Protein AF-A0A1Z5K468-F1 (afdb_monomer_lite)

Sequence (346 aa):
MKLSIRTPFALTVLITFFFLLTEARQKVKKDPVVLTDDLLYMCDKRNPISSSRQKTELKWLVEATGKQSLLLSSSAQHQAACWILYQDRRQSKGRSRSLFLQRYALSVLHFASTKSNSTSWDWFMAVDEPGAEAAKGHWMSHKHHECNWYGVKCTPIGKKIKKLALGYLKLDGILPRELYLLDQLKELDMHANDFQGVLPYKIVDGLRNLEILELHMNGFFGNLHREIAGLRKLRELRLFGNYFAGTLPGKELASLKDLEVIDMYANFLTGTIPAELGKLKKLRVLDLHDNNLVGSVPQAICNLKLESLIVDCLGPNPEVQCSCCTVCCRGLPNAKCVDAKTGAEV

Foldseek 3Di:
DDDDDDDPPPVVVVVVVVVVVVVVPPPPPPPQDDDDQLLQPQQPVVHGVDDPVLVVLSSLLCVLPNDVQCNPCLALSVVLSNLLSPVLCLVCPPDDSLLSLQLSLQSSQVSQFPPDPQFAQDPPPPPDDDPPPDQQDGRSDSPDRCCSGPQFHADPPPRQTATGAQEPRQTEGENDLSCLSSQNHQYYHHEQYAYAEEDDLNSLVRQCNHAYDHHANYAYEEEDDLSLLSNQNHAEDAHANYAYEEEDPLQSCLSNLNHAYDHHAQYAYEEEDDLSVLSNLNHQYDAHANYHHADEDDVSVLVSNHVADEYQCDDPDGRYPYDRGQKHFHDPPPTWIAGPPPRHTD

InterPro domains:
  IPR001611 Leucine-rich repeat [PF00560] (282-304)
  IPR032675 Leucine-rich repeat domain superfamily [G3DSA:3.80.10.10] (111-326)
  IPR052595 Leucine-rich repeat-containing protein 69/Receptor-like [PTHR48057] (109-310)

pLDDT: mean 86.51, std 18.07, range [28.48, 98.88]

Secondary structure (DSSP, 8-state):
--------HHHHHHHHHHHHHHHTT----PPPPP--HHHHTSS-SSS---SHHHHHHHHHHHHHH-HHHHH-TTSHHHHHHHIIIIISHHHHTT--HHHHHHHHHHHHHHHHT--STT---SGGG----TT--S-PPPTT-SSS-GGGSTTEEE-TTTT-EEEEE-TTS--EEE--GGGGG-TT--EEE--SSEEEE---TTHHHH-TT--EEE--SSEEEEE--GGGGG-TT--EEE--SSEEEEE--HHHHTT-TT--EEE--SSEEEEPPPGGGGG-TT--EEE--SSEE-EE--HHHHTT--SEEEES--SSS-SEE-SS-SEEEE-TTS-EEEETTT--B-

Radius of gyration: 24.95 Å; chains: 1; bounding box: 80×61×70 Å

Structure (mmCIF, N/CA/C/O backbone):
data_AF-A0A1Z5K468-F1
#
_entry.id   AF-A0A1Z5K468-F1
#
loop_
_atom_site.group_PDB
_atom_site.id
_atom_site.type_symbol
_atom_site.label_atom_id
_atom_site.label_alt_id
_atom_site.label_comp_id
_atom_site.label_asym_id
_atom_site.label_entity_id
_atom_site.label_seq_id
_atom_site.pdbx_PDB_ins_code
_atom_site.Cartn_x
_atom_site.Cartn_y
_atom_site.Cartn_z
_atom_site.occupancy
_atom_site.B_iso_or_equiv
_atom_site.auth_seq_id
_atom_site.auth_comp_id
_atom_site.auth_asym_id
_atom_site.auth_atom_id
_atom_site.pdbx_PDB_model_num
ATOM 1 N N . MET A 1 1 ? 54.985 -40.870 19.642 1.00 40.09 1 MET A N 1
ATOM 2 C CA . MET A 1 1 ? 54.083 -39.961 18.900 1.00 40.09 1 MET A CA 1
ATOM 3 C C . MET A 1 1 ? 52.713 -39.986 19.566 1.00 40.09 1 MET A C 1
ATOM 5 O O . MET A 1 1 ? 52.016 -40.983 19.469 1.00 40.09 1 MET A O 1
ATOM 9 N N . LYS A 1 2 ? 52.370 -38.942 20.330 1.00 34.00 2 LYS A N 1
ATOM 10 C CA . LYS A 1 2 ? 51.026 -38.744 20.894 1.00 34.00 2 LYS A CA 1
ATOM 11 C C . LYS A 1 2 ? 50.158 -38.100 19.808 1.00 34.00 2 LYS A C 1
ATOM 13 O O . LYS A 1 2 ? 50.502 -37.005 19.376 1.00 34.00 2 LYS A O 1
ATOM 18 N N . LEU A 1 3 ? 49.053 -38.727 19.402 1.00 28.48 3 LEU A N 1
ATOM 19 C CA . LEU A 1 3 ? 47.954 -38.013 18.746 1.00 28.48 3 LEU A CA 1
ATOM 20 C C . LEU A 1 3 ? 46.834 -37.808 19.768 1.00 28.48 3 LEU A C 1
ATOM 22 O O . LEU A 1 3 ? 46.176 -38.741 20.214 1.00 28.48 3 LEU A O 1
ATOM 26 N N . SER A 1 4 ? 46.686 -36.549 20.162 1.00 29.83 4 SER A N 1
ATOM 27 C CA . SER A 1 4 ? 45.618 -36.013 20.993 1.00 29.83 4 SER A CA 1
ATOM 28 C C . SER A 1 4 ? 44.392 -35.766 20.112 1.00 29.83 4 SER A C 1
ATOM 30 O O . SER A 1 4 ? 44.418 -34.848 19.296 1.00 29.83 4 SER A O 1
ATOM 32 N N . ILE A 1 5 ? 43.304 -36.514 20.306 1.00 35.81 5 ILE A N 1
ATOM 33 C CA . ILE A 1 5 ? 41.992 -36.148 19.757 1.00 35.81 5 ILE A CA 1
ATOM 34 C C . ILE A 1 5 ? 41.303 -35.257 20.795 1.00 35.81 5 ILE A C 1
ATOM 36 O O . ILE A 1 5 ? 40.756 -35.725 21.790 1.00 35.81 5 ILE A O 1
ATOM 40 N N . ARG A 1 6 ? 41.381 -33.941 20.579 1.00 40.09 6 ARG A N 1
ATOM 41 C CA . ARG A 1 6 ? 40.524 -32.948 21.234 1.00 40.09 6 ARG A CA 1
ATOM 42 C C . ARG A 1 6 ? 39.282 -32.757 20.373 1.00 40.09 6 ARG A C 1
ATOM 44 O O . ARG A 1 6 ? 39.405 -32.229 19.276 1.00 40.09 6 ARG A O 1
ATOM 51 N N . THR A 1 7 ? 38.100 -33.032 20.912 1.00 41.78 7 THR A N 1
ATOM 52 C CA . THR A 1 7 ? 36.866 -32.362 20.471 1.00 41.78 7 THR A CA 1
ATOM 53 C C . THR A 1 7 ? 35.922 -32.156 21.657 1.00 41.78 7 THR A C 1
ATOM 55 O O . THR A 1 7 ? 35.120 -33.038 21.952 1.00 41.78 7 THR A O 1
ATOM 58 N N . PRO A 1 8 ? 35.948 -30.983 22.316 1.00 45.59 8 PRO A N 1
ATOM 59 C CA . PRO A 1 8 ? 34.871 -30.532 23.193 1.00 45.59 8 PRO A CA 1
ATOM 60 C C . PRO A 1 8 ? 33.791 -29.756 22.410 1.00 45.59 8 PRO A C 1
ATOM 62 O O . PRO A 1 8 ? 33.042 -28.990 22.998 1.00 45.59 8 PRO A O 1
ATOM 65 N N . PHE A 1 9 ? 33.723 -29.899 21.079 1.00 42.41 9 PHE A N 1
ATOM 66 C CA . PHE A 1 9 ? 32.877 -29.054 20.224 1.00 42.41 9 PHE A CA 1
ATOM 67 C C . PHE A 1 9 ? 31.482 -29.640 19.944 1.00 42.41 9 PHE A C 1
ATOM 69 O O . PHE A 1 9 ? 30.553 -28.894 19.655 1.00 42.41 9 PHE A O 1
ATOM 76 N N . ALA A 1 10 ? 31.300 -30.960 20.066 1.00 43.25 10 ALA A N 1
ATOM 77 C CA . ALA A 1 10 ? 30.019 -31.604 19.759 1.00 43.25 10 ALA A CA 1
ATOM 78 C C . ALA A 1 10 ? 28.962 -31.416 20.867 1.00 43.25 10 ALA A C 1
ATOM 80 O O . ALA A 1 10 ? 27.770 -31.340 20.576 1.00 43.25 10 ALA A O 1
ATOM 81 N N . LEU A 1 11 ? 29.383 -31.284 22.132 1.00 46.75 11 LEU A N 1
ATOM 82 C CA . LEU A 1 11 ? 28.458 -31.141 23.263 1.00 46.75 11 LEU A CA 1
ATOM 83 C C . LEU A 1 11 ? 27.915 -29.704 23.392 1.00 46.75 11 LEU A C 1
ATOM 85 O O . LEU A 1 11 ? 26.752 -29.505 23.735 1.00 46.75 11 LEU A O 1
ATOM 89 N N . THR A 1 12 ? 28.717 -28.699 23.034 1.00 45.62 12 THR A N 1
ATOM 90 C CA . THR A 1 12 ? 28.337 -27.276 23.076 1.00 45.62 12 THR A CA 1
ATOM 91 C C . THR A 1 12 ? 27.325 -26.910 21.989 1.00 45.62 12 THR A C 1
ATOM 93 O O . THR A 1 12 ? 26.453 -26.073 22.222 1.00 45.62 12 THR A O 1
ATOM 96 N N . VAL A 1 13 ? 27.393 -27.571 20.826 1.00 47.91 13 VAL A N 1
ATOM 97 C CA . VAL A 1 13 ? 26.445 -27.384 19.712 1.00 47.91 13 VAL A CA 1
ATOM 98 C C . VAL A 1 13 ? 25.079 -28.000 20.033 1.00 47.91 13 VAL A C 1
ATOM 100 O O . VAL A 1 13 ? 24.057 -27.402 19.720 1.00 47.91 13 VAL A O 1
ATOM 103 N N . LEU A 1 14 ? 25.030 -29.136 20.738 1.00 48.28 14 LEU A N 1
ATOM 104 C CA . LEU A 1 14 ? 23.767 -29.750 21.169 1.00 48.28 14 LEU A CA 1
ATOM 105 C C . LEU A 1 14 ? 23.055 -28.946 22.269 1.00 48.28 14 LEU A C 1
ATOM 107 O O . LEU A 1 14 ? 21.834 -28.821 22.226 1.00 48.28 14 LEU A O 1
ATOM 111 N N . ILE A 1 15 ? 23.795 -28.341 23.205 1.00 49.38 15 ILE A N 1
ATOM 112 C CA . ILE A 1 15 ? 23.210 -27.495 24.263 1.00 49.38 15 ILE A CA 1
ATOM 113 C C . ILE A 1 15 ? 22.701 -26.162 23.686 1.00 49.38 15 ILE A C 1
ATOM 115 O O . ILE A 1 15 ? 21.610 -25.723 24.043 1.00 49.38 15 ILE A O 1
ATOM 119 N N . THR A 1 16 ? 23.414 -25.552 22.732 1.00 44.66 16 THR A N 1
ATOM 120 C CA . THR A 1 16 ? 22.928 -24.340 22.038 1.00 44.66 16 THR A CA 1
ATOM 121 C C . THR A 1 16 ? 21.727 -24.623 21.131 1.00 44.66 16 THR A C 1
ATOM 123 O O . THR A 1 16 ? 20.812 -23.804 21.078 1.00 44.66 16 THR A O 1
ATOM 126 N N . PHE A 1 17 ? 21.645 -25.800 20.500 1.00 42.12 17 PHE A N 1
ATOM 127 C CA . PHE A 1 17 ? 20.460 -26.197 19.727 1.00 42.12 17 PHE A CA 1
ATOM 128 C C . PHE A 1 17 ? 19.238 -26.493 20.615 1.00 42.12 17 PHE A C 1
ATOM 130 O O . PHE A 1 17 ? 18.110 -26.194 20.224 1.00 42.12 17 PHE A O 1
ATOM 137 N N . PHE A 1 18 ? 19.444 -27.021 21.828 1.00 39.88 18 PHE A N 1
ATOM 138 C CA . PHE A 1 18 ? 18.361 -27.245 22.793 1.00 39.88 18 PHE A CA 1
ATOM 139 C C . PHE A 1 18 ? 17.815 -25.925 23.364 1.00 39.88 18 PHE A C 1
ATOM 141 O O . PHE A 1 18 ? 16.599 -25.780 23.481 1.00 39.88 18 PHE A O 1
ATOM 148 N N . PHE A 1 19 ? 18.679 -24.931 23.619 1.00 38.25 19 PHE A N 1
ATOM 149 C CA . PHE A 1 19 ? 18.251 -23.579 24.009 1.00 38.25 19 PHE A CA 1
ATOM 150 C C . PHE A 1 19 ? 17.534 -22.829 22.866 1.00 38.25 19 PHE A C 1
ATOM 152 O O . PHE A 1 19 ? 16.504 -22.194 23.104 1.00 38.25 19 PHE A O 1
ATOM 159 N N . LEU A 1 20 ? 17.985 -22.980 21.613 1.00 38.50 20 LEU A N 1
ATOM 160 C CA . LEU A 1 20 ? 17.327 -22.390 20.433 1.00 38.50 20 LEU A CA 1
ATOM 161 C C . LEU A 1 20 ? 15.959 -23.027 20.116 1.00 38.50 20 LEU A C 1
ATOM 163 O O . LEU A 1 20 ? 15.056 -22.348 19.625 1.00 38.50 20 LEU A O 1
ATOM 167 N N . LEU A 1 21 ? 15.756 -24.310 20.436 1.00 38.28 21 LEU A N 1
ATOM 168 C CA . LEU A 1 21 ? 14.457 -24.979 20.274 1.00 38.28 21 LEU A CA 1
ATOM 169 C C . LEU A 1 21 ? 13.456 -24.643 21.392 1.00 38.28 21 LEU A C 1
ATOM 171 O O . LEU A 1 21 ? 12.247 -24.728 21.160 1.00 38.28 21 LEU A O 1
ATOM 175 N N . THR A 1 22 ? 13.913 -24.199 22.567 1.00 34.88 22 THR A N 1
ATOM 176 C CA . THR A 1 22 ? 13.021 -23.707 23.633 1.00 34.88 22 THR A CA 1
ATOM 177 C C . THR A 1 22 ? 12.527 -22.273 23.418 1.00 34.88 22 THR A C 1
ATOM 179 O O . THR A 1 22 ? 11.432 -21.941 23.876 1.00 34.88 22 THR A O 1
ATOM 182 N N . GLU A 1 23 ? 13.239 -21.445 22.648 1.00 36.94 23 GLU A N 1
ATOM 183 C CA . GLU A 1 23 ? 12.779 -20.090 22.293 1.00 36.94 23 GLU A CA 1
ATOM 184 C C . GLU A 1 23 ? 11.786 -20.074 21.116 1.00 36.94 23 GLU A C 1
ATOM 186 O O . GLU A 1 23 ? 10.964 -19.165 21.001 1.00 36.94 23 GLU A O 1
ATOM 191 N N . ALA A 1 24 ? 11.748 -21.125 20.289 1.00 39.25 24 ALA A N 1
ATOM 192 C CA . ALA A 1 24 ? 10.862 -21.198 19.122 1.00 39.25 24 ALA A CA 1
ATOM 193 C C . ALA A 1 24 ? 9.389 -21.559 19.435 1.00 39.25 24 ALA A C 1
ATOM 195 O O . ALA A 1 24 ? 8.560 -21.611 18.522 1.00 39.25 24 ALA A O 1
ATOM 196 N N . ARG A 1 25 ? 9.018 -21.792 20.706 1.00 41.44 25 ARG A N 1
ATOM 197 C CA . ARG A 1 25 ? 7.618 -22.045 21.122 1.00 41.44 25 ARG A CA 1
ATOM 198 C C . ARG A 1 25 ? 7.216 -21.460 22.477 1.00 41.44 25 ARG A C 1
ATOM 200 O O . ARG A 1 25 ? 6.173 -21.840 23.012 1.00 41.44 25 ARG A O 1
ATOM 207 N N . GLN A 1 26 ? 7.929 -20.468 23.003 1.00 37.75 26 GLN A N 1
ATOM 208 C CA . GLN A 1 26 ? 7.310 -19.594 23.997 1.00 37.75 26 GLN A CA 1
ATOM 209 C C . GLN A 1 26 ? 6.443 -18.572 23.261 1.00 37.75 26 GLN A C 1
ATOM 211 O O . GLN A 1 26 ? 6.915 -17.556 22.761 1.00 37.75 26 GLN A O 1
ATOM 216 N N . LYS A 1 27 ? 5.126 -18.819 23.219 1.00 44.47 27 LYS A N 1
ATOM 217 C CA . LYS A 1 27 ? 4.177 -17.700 23.216 1.00 44.47 27 LYS A CA 1
ATOM 218 C C . LYS A 1 27 ? 4.565 -16.859 24.427 1.00 44.47 27 LYS A C 1
ATOM 220 O O . LYS A 1 27 ? 4.207 -17.239 25.539 1.00 44.47 27 LYS A O 1
ATOM 225 N N . VAL A 1 28 ? 5.327 -15.784 24.228 1.00 45.03 28 VAL A N 1
ATOM 226 C CA . VAL A 1 28 ? 5.557 -14.777 25.263 1.00 45.03 28 VAL A CA 1
ATOM 227 C C . VAL A 1 28 ? 4.164 -14.404 25.748 1.00 45.03 28 VAL A C 1
ATOM 229 O O . VAL A 1 28 ? 3.381 -13.810 25.000 1.00 45.03 28 VAL A O 1
ATOM 232 N N . LYS A 1 29 ? 3.794 -14.865 26.947 1.00 45.34 29 LYS A N 1
ATOM 233 C CA . LYS A 1 29 ? 2.586 -14.400 27.615 1.00 45.34 29 LYS A CA 1
ATOM 234 C C . LYS A 1 29 ? 2.857 -12.925 27.848 1.00 45.34 29 LYS A C 1
ATOM 236 O O . LYS A 1 29 ? 3.581 -12.584 28.772 1.00 45.34 29 LYS A O 1
ATOM 241 N N . LYS A 1 30 ? 2.368 -12.069 26.946 1.00 60.94 30 LYS A N 1
ATOM 242 C CA . LYS A 1 30 ? 2.366 -10.630 27.185 1.00 60.94 30 LYS A CA 1
ATOM 243 C C . LYS A 1 30 ? 1.672 -10.427 28.521 1.00 60.94 30 LYS A C 1
ATOM 245 O O . LYS A 1 30 ? 0.575 -10.963 28.713 1.00 60.94 30 LYS A O 1
ATOM 250 N N . ASP A 1 31 ? 2.327 -9.699 29.414 1.00 73.06 31 ASP A N 1
ATOM 251 C CA . ASP A 1 31 ? 1.727 -9.339 30.686 1.00 73.06 31 ASP A CA 1
ATOM 252 C C . ASP A 1 31 ? 0.351 -8.714 30.441 1.00 73.06 31 ASP A C 1
ATOM 254 O O . ASP A 1 31 ? 0.157 -7.994 29.449 1.00 73.06 31 ASP A O 1
ATOM 258 N N . PRO A 1 32 ? -0.636 -9.024 31.294 1.00 78.94 32 PRO A N 1
ATOM 259 C CA . PRO A 1 32 ? -1.974 -8.493 31.127 1.00 78.94 32 PRO A CA 1
ATOM 260 C C . PRO A 1 32 ? -1.918 -6.965 31.119 1.00 78.94 32 PRO A C 1
ATOM 262 O O . PRO A 1 32 ? -1.306 -6.351 31.991 1.00 78.94 32 PRO A O 1
ATOM 265 N N . VAL A 1 33 ? -2.585 -6.342 30.144 1.00 86.94 33 VAL A N 1
ATOM 266 C CA . VAL A 1 33 ? -2.637 -4.880 30.064 1.00 86.94 33 VAL A CA 1
ATOM 267 C C . VAL A 1 33 ? -3.273 -4.308 31.330 1.00 86.94 33 VAL A C 1
ATOM 269 O O . VAL A 1 33 ? -4.459 -4.529 31.612 1.00 86.94 33 VAL A O 1
ATOM 272 N N . VAL A 1 34 ? -2.478 -3.529 32.062 1.00 89.94 34 VAL A N 1
ATOM 273 C CA . VAL A 1 34 ? -2.912 -2.750 33.220 1.00 89.94 34 VAL A CA 1
ATOM 274 C C . VAL A 1 34 ? -3.412 -1.391 32.733 1.00 89.94 34 VAL A C 1
ATOM 276 O O . VAL A 1 34 ? -2.681 -0.637 32.090 1.00 89.94 34 VAL A O 1
ATOM 279 N N . LEU A 1 35 ? -4.678 -1.082 33.020 1.00 94.12 35 LEU A N 1
ATOM 280 C CA . LEU A 1 35 ? -5.265 0.219 32.704 1.00 94.12 35 LEU A CA 1
ATOM 281 C C . LEU A 1 35 ? -4.947 1.195 33.833 1.00 94.12 35 LEU A C 1
ATOM 283 O O . LEU A 1 35 ? -5.417 1.008 34.950 1.00 94.12 35 LEU A O 1
ATOM 287 N N . THR A 1 36 ? -4.148 2.214 33.531 1.00 94.88 36 THR A N 1
ATOM 288 C CA . THR A 1 36 ? -3.855 3.317 34.454 1.00 94.88 36 THR A CA 1
ATOM 289 C C . THR A 1 36 ? -4.975 4.351 34.435 1.00 94.88 36 THR A C 1
ATOM 291 O O . THR A 1 36 ? -5.718 4.424 33.455 1.00 94.88 36 THR A O 1
ATOM 294 N N . ASP A 1 37 ? -5.042 5.206 35.453 1.00 95.00 37 ASP A N 1
ATOM 295 C CA . ASP A 1 37 ? -6.036 6.284 35.503 1.00 95.00 37 ASP A CA 1
ATOM 296 C C . ASP A 1 37 ? -5.966 7.184 34.263 1.00 95.00 37 ASP A C 1
ATOM 298 O O . ASP A 1 37 ? -6.997 7.419 33.639 1.00 95.00 37 ASP A O 1
ATOM 302 N N . ASP A 1 38 ? -4.768 7.545 33.785 1.00 95.56 38 ASP A N 1
ATOM 303 C CA . ASP A 1 38 ? -4.617 8.326 32.544 1.00 95.56 38 ASP A CA 1
ATOM 304 C C . ASP A 1 38 ? -5.377 7.727 31.350 1.00 95.56 38 ASP A C 1
ATOM 306 O O . ASP A 1 38 ? -5.967 8.449 30.553 1.00 95.56 38 ASP A O 1
ATOM 310 N N . LEU A 1 39 ? -5.384 6.394 31.227 1.00 96.00 39 LEU A N 1
ATOM 311 C CA . LEU A 1 39 ? -6.092 5.693 30.155 1.00 96.00 39 LEU A CA 1
ATOM 312 C C . LEU A 1 39 ? -7.604 5.682 30.395 1.00 96.00 39 LEU A C 1
ATOM 314 O O . LEU A 1 39 ? -8.377 5.785 29.446 1.00 96.00 39 LEU A O 1
ATOM 318 N N . LEU A 1 40 ? -8.039 5.556 31.649 1.00 96.50 40 LEU A N 1
ATOM 319 C CA . LEU A 1 40 ? -9.460 5.572 31.996 1.00 96.50 40 LEU A CA 1
ATOM 320 C C . LEU A 1 40 ? -10.090 6.955 31.782 1.00 96.50 40 LEU A C 1
ATOM 322 O O . LEU A 1 40 ? -11.261 7.020 31.415 1.00 96.50 40 LEU A O 1
ATOM 326 N N . TYR A 1 41 ? -9.320 8.029 31.964 1.00 96.19 41 TYR A N 1
ATOM 327 C CA . TYR A 1 41 ? -9.746 9.422 31.788 1.00 96.19 41 TYR A CA 1
ATOM 328 C C . TYR A 1 41 ? -9.362 10.024 30.425 1.00 96.19 41 TYR A C 1
ATOM 330 O O . TYR A 1 41 ? -9.595 11.211 30.201 1.00 96.19 41 TYR A O 1
ATOM 338 N N . MET A 1 42 ? -8.794 9.237 29.499 1.00 95.19 42 MET A N 1
ATOM 339 C CA . MET A 1 42 ? -8.204 9.778 28.266 1.00 95.19 42 MET A CA 1
ATOM 340 C C . MET A 1 42 ? -9.211 10.563 27.407 1.00 95.19 42 MET A C 1
ATOM 342 O O . MET A 1 42 ? -8.848 11.579 26.831 1.00 95.19 42 MET A O 1
ATOM 346 N N . CYS A 1 43 ? -10.478 10.142 27.356 1.00 93.62 43 CYS A N 1
ATOM 347 C CA . CYS A 1 43 ? -11.495 10.773 26.505 1.00 93.62 43 CYS A CA 1
ATOM 348 C C . CYS A 1 43 ? -12.368 11.809 27.221 1.00 93.62 43 CYS A C 1
ATOM 350 O O . CYS A 1 43 ? -12.913 12.700 26.576 1.00 93.62 43 CYS A O 1
ATOM 352 N N . ASP A 1 44 ? -12.539 11.675 28.536 1.00 92.44 44 ASP A N 1
ATOM 353 C CA . ASP A 1 44 ? -13.337 12.582 29.358 1.00 92.44 44 ASP A CA 1
ATOM 354 C C . ASP A 1 44 ? -12.735 12.630 30.768 1.00 92.44 44 ASP A C 1
ATOM 356 O O . ASP A 1 44 ? -12.750 11.645 31.508 1.00 92.44 44 ASP A O 1
ATOM 360 N N . LYS A 1 45 ? -12.219 13.805 31.144 1.00 90.69 45 LYS A N 1
ATOM 361 C CA . LYS A 1 45 ? -11.578 14.040 32.446 1.00 90.69 45 LYS A CA 1
ATOM 362 C C . LYS A 1 45 ? -12.551 13.974 33.627 1.00 90.69 45 LYS A C 1
ATOM 364 O O . LYS A 1 45 ? -12.102 13.884 34.763 1.00 90.69 45 LYS A O 1
ATOM 369 N N . ARG A 1 46 ? -13.862 14.062 33.387 1.00 91.75 46 ARG A N 1
ATOM 370 C CA . ARG A 1 46 ? -14.897 14.021 34.432 1.00 91.75 46 ARG A CA 1
ATOM 371 C C . ARG A 1 46 ? -15.537 12.644 34.543 1.00 91.75 46 ARG A C 1
ATOM 373 O O . ARG A 1 46 ? -15.873 12.225 35.644 1.00 91.75 46 ARG A O 1
ATOM 380 N N . ASN A 1 47 ? -15.691 11.946 33.418 1.00 89.81 47 ASN A N 1
ATOM 381 C CA . ASN A 1 47 ? -16.384 10.660 33.356 1.00 89.81 47 ASN A CA 1
ATOM 382 C C . ASN A 1 47 ? -15.444 9.547 32.867 1.00 89.81 47 ASN A C 1
ATOM 384 O O . ASN A 1 47 ? -15.389 9.265 31.660 1.00 89.81 47 ASN A O 1
ATOM 388 N N . PRO A 1 48 ? -14.725 8.876 33.785 1.00 93.06 48 PRO A N 1
ATOM 389 C CA . PRO A 1 48 ? -13.799 7.826 33.404 1.00 93.06 48 PRO A CA 1
ATOM 390 C C . PRO A 1 48 ? -14.528 6.608 32.843 1.00 93.06 48 PRO A C 1
ATOM 392 O O . PRO A 1 48 ? -15.693 6.327 33.146 1.00 93.06 48 PRO A O 1
ATOM 395 N N . ILE A 1 49 ? -13.788 5.810 32.080 1.00 92.31 49 ILE A N 1
ATOM 396 C CA . ILE A 1 49 ? -14.223 4.493 31.628 1.00 92.31 49 ILE A CA 1
ATOM 397 C C . ILE A 1 49 ? -14.410 3.572 32.844 1.00 92.31 49 ILE A C 1
ATOM 399 O O . ILE A 1 49 ? -13.468 2.993 33.386 1.00 92.31 49 ILE A O 1
ATOM 403 N N . SER A 1 50 ? -15.657 3.415 33.278 1.00 89.19 50 SER A N 1
ATOM 404 C CA . SER A 1 50 ? -16.001 2.651 34.480 1.00 89.19 50 SER A CA 1
ATOM 405 C C . SER A 1 50 ? -16.496 1.236 34.170 1.00 89.19 50 SER A C 1
ATOM 407 O O . SER A 1 50 ? -16.185 0.303 34.916 1.00 89.19 50 SER A O 1
ATOM 409 N N . SER A 1 51 ? -17.206 1.041 33.051 1.00 90.50 51 SER A N 1
ATOM 410 C CA . SER A 1 51 ? -17.824 -0.248 32.726 1.00 90.50 51 SER A CA 1
ATOM 411 C C . SER A 1 51 ? -16.788 -1.338 32.413 1.00 90.50 51 SER A C 1
ATOM 413 O O . SER A 1 51 ? -15.830 -1.122 31.667 1.00 90.50 51 SER A O 1
ATOM 415 N N . SER A 1 52 ? -17.001 -2.549 32.946 1.00 91.00 52 SER A N 1
ATOM 416 C CA . SER A 1 52 ? -16.118 -3.716 32.726 1.00 91.00 52 SER A CA 1
ATOM 417 C C . SER A 1 52 ? -15.887 -4.008 31.236 1.00 91.00 52 SER A C 1
ATOM 419 O O . SER A 1 52 ? -14.783 -4.335 30.790 1.00 91.00 52 SER A O 1
ATOM 421 N N . ARG A 1 53 ? -16.931 -3.789 30.436 1.00 89.12 53 ARG A N 1
ATOM 422 C CA . ARG A 1 53 ? -16.884 -3.942 28.991 1.00 89.12 53 ARG A CA 1
ATOM 423 C C . ARG A 1 53 ? -15.957 -2.927 28.323 1.00 89.12 53 ARG A C 1
ATOM 425 O O . ARG A 1 53 ? -15.064 -3.337 27.592 1.00 89.12 53 ARG A O 1
ATOM 432 N N . GLN A 1 54 ? -16.145 -1.631 28.572 1.00 89.94 54 GLN A N 1
ATOM 433 C CA . GLN A 1 54 ? -15.293 -0.609 27.957 1.00 89.94 54 GLN A CA 1
ATOM 434 C C . GLN A 1 54 ? -13.845 -0.736 28.429 1.00 89.94 54 GLN A C 1
ATOM 436 O O . GLN A 1 54 ? -12.933 -0.498 27.650 1.00 89.94 54 GLN A O 1
ATOM 441 N N . LYS A 1 55 ? -13.612 -1.179 29.673 1.00 93.81 55 LYS A N 1
ATOM 442 C CA . LYS A 1 55 ? -12.267 -1.541 30.142 1.00 93.81 55 LYS A CA 1
ATOM 443 C C . LYS A 1 55 ? -11.674 -2.675 29.301 1.00 93.81 55 LYS A C 1
ATOM 445 O O . LYS A 1 55 ? -10.513 -2.612 28.920 1.00 93.81 55 LYS A O 1
ATOM 450 N N . THR A 1 56 ? -12.460 -3.696 28.967 1.00 94.19 56 THR A N 1
ATOM 451 C CA . THR A 1 56 ? -12.018 -4.777 28.068 1.00 94.19 56 THR A CA 1
ATOM 452 C C . THR A 1 56 ? -11.712 -4.268 26.656 1.00 94.19 56 THR A C 1
ATOM 454 O O . THR A 1 56 ? -10.655 -4.575 26.113 1.00 94.19 56 THR A O 1
ATOM 457 N N . GLU A 1 57 ? -12.590 -3.446 26.081 1.00 95.06 57 GLU A N 1
ATOM 458 C CA . GLU A 1 57 ? -12.390 -2.834 24.759 1.00 95.06 57 GLU A CA 1
ATOM 459 C C . GLU A 1 57 ? -11.152 -1.925 24.734 1.00 95.06 57 GLU A C 1
ATOM 461 O O . GLU A 1 57 ? -10.329 -2.021 23.827 1.00 95.06 57 GLU A O 1
ATOM 466 N N . LEU A 1 58 ? -10.954 -1.112 25.773 1.00 95.75 58 LEU A N 1
ATOM 467 C CA . LEU A 1 58 ? -9.770 -0.274 25.943 1.00 95.75 58 LEU A CA 1
ATOM 468 C C . LEU A 1 58 ? -8.487 -1.106 26.038 1.00 95.75 58 LEU A C 1
ATOM 470 O O . LEU A 1 58 ? -7.484 -0.738 25.433 1.00 95.75 58 LEU A O 1
ATOM 474 N N . LYS A 1 59 ? -8.504 -2.256 26.728 1.00 96.44 59 LYS A N 1
ATOM 475 C CA . LYS A 1 59 ? -7.359 -3.182 26.726 1.00 96.44 59 LYS A CA 1
ATOM 476 C C . LYS A 1 59 ? -7.035 -3.664 25.313 1.00 96.44 59 LYS A C 1
ATOM 478 O O . LYS A 1 59 ? -5.867 -3.659 24.940 1.00 96.44 59 LYS A O 1
ATOM 483 N N . TRP A 1 60 ? -8.041 -4.006 24.503 1.00 96.62 60 TRP A N 1
ATOM 484 C CA . TRP A 1 60 ? -7.813 -4.388 23.104 1.00 96.62 60 TRP A CA 1
ATOM 485 C C . TRP A 1 60 ? -7.177 -3.256 22.291 1.00 96.62 60 TRP A C 1
ATOM 487 O O . TRP A 1 60 ? -6.271 -3.522 21.504 1.00 96.62 60 TRP A O 1
ATOM 497 N N . LEU A 1 61 ? -7.605 -2.005 22.499 1.00 97.06 61 LEU A N 1
ATOM 498 C CA . LEU A 1 61 ? -6.996 -0.840 21.848 1.00 97.06 61 LEU A CA 1
ATOM 499 C C . LEU A 1 61 ? -5.537 -0.644 22.282 1.00 97.06 61 LEU A C 1
ATOM 501 O O . LEU A 1 61 ? -4.668 -0.432 21.438 1.00 97.06 61 LEU A O 1
ATOM 505 N N . VA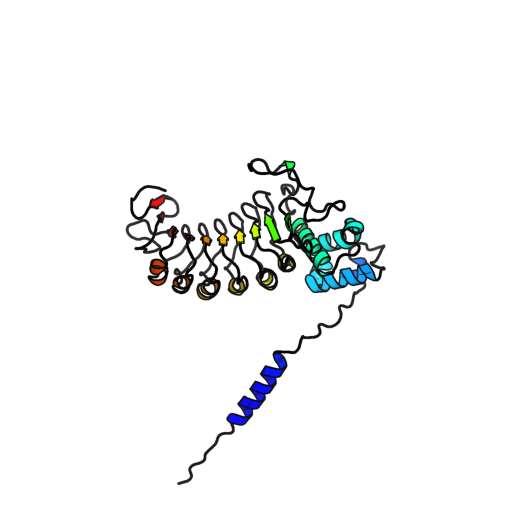L A 1 62 ? -5.241 -0.763 23.581 1.00 96.88 62 VAL A N 1
ATOM 506 C CA . VAL A 1 62 ? -3.867 -0.657 24.103 1.00 96.88 62 VAL A CA 1
ATOM 507 C C . VAL A 1 62 ? -2.976 -1.754 23.520 1.00 96.88 62 VAL A C 1
ATOM 509 O O . VAL A 1 62 ? -1.840 -1.478 23.150 1.00 96.88 62 VAL A O 1
ATOM 512 N N . GLU A 1 63 ? -3.478 -2.982 23.388 1.00 95.06 63 GLU A N 1
ATOM 513 C CA . GLU A 1 63 ? -2.737 -4.082 22.760 1.00 95.06 63 GLU A CA 1
ATOM 514 C C . GLU A 1 63 ? -2.462 -3.839 21.272 1.00 95.06 63 GLU A C 1
ATOM 516 O O . GLU A 1 63 ? -1.392 -4.211 20.784 1.00 95.06 63 GLU A O 1
ATOM 521 N N . ALA A 1 64 ? -3.425 -3.254 20.554 1.00 93.69 64 ALA A N 1
ATOM 522 C CA . ALA A 1 64 ? -3.353 -3.061 19.111 1.00 93.69 64 ALA A CA 1
ATOM 523 C C . ALA A 1 64 ? -2.480 -1.859 18.710 1.00 93.69 64 ALA A C 1
ATOM 525 O O . ALA A 1 64 ? -1.690 -1.941 17.766 1.00 93.69 64 ALA A O 1
ATOM 526 N N . THR A 1 65 ? -2.608 -0.755 19.439 1.00 93.62 65 THR A N 1
ATOM 527 C CA . THR A 1 65 ? -1.998 0.532 19.092 1.00 93.62 65 THR A CA 1
ATOM 528 C C . THR A 1 65 ? -0.892 0.939 20.062 1.00 93.62 65 THR A C 1
ATOM 530 O O . THR A 1 65 ? 0.067 1.587 19.650 1.00 93.62 65 THR A O 1
ATOM 533 N N . GLY A 1 66 ? -0.953 0.532 21.326 1.00 94.38 66 GLY A N 1
ATOM 534 C CA . GLY A 1 66 ? -0.011 0.956 22.361 1.00 94.38 66 GLY A CA 1
ATOM 535 C C . GLY A 1 66 ? -0.481 2.190 23.136 1.00 94.38 66 GLY A C 1
ATOM 536 O O . GLY A 1 66 ? -1.099 3.107 22.596 1.00 94.38 66 GLY A O 1
ATOM 537 N N . LYS A 1 67 ? -0.150 2.220 24.434 1.00 95.00 67 LYS A N 1
ATOM 538 C CA . LYS A 1 67 ? -0.604 3.245 25.391 1.00 95.00 67 LYS A CA 1
ATOM 539 C C . LYS A 1 67 ? -0.253 4.675 24.961 1.00 95.00 67 LYS A C 1
ATOM 541 O O . LYS A 1 67 ? -1.088 5.561 25.088 1.00 95.00 67 LYS A O 1
ATOM 546 N N . GLN A 1 68 ? 0.957 4.902 24.450 1.00 94.88 68 GLN A N 1
ATOM 547 C CA . GLN A 1 68 ? 1.447 6.254 24.160 1.00 94.88 68 GLN A CA 1
ATOM 548 C C . GLN A 1 68 ? 0.620 6.964 23.081 1.00 94.88 68 GLN A C 1
ATOM 550 O O . GLN A 1 68 ? 0.246 8.117 23.272 1.00 94.88 68 GLN A O 1
ATOM 555 N N . SER A 1 69 ? 0.278 6.276 21.985 1.00 95.62 69 SER A N 1
ATOM 556 C CA . SER A 1 69 ? -0.583 6.855 20.948 1.00 95.62 69 SER A CA 1
ATOM 557 C C . SER A 1 69 ? -1.983 7.152 21.492 1.00 95.62 69 SER A C 1
ATOM 559 O O . SER A 1 69 ? -2.525 8.206 21.206 1.00 95.62 69 SER A O 1
ATOM 561 N N . LEU A 1 70 ? -2.546 6.284 22.340 1.00 97.12 70 LEU A N 1
ATOM 562 C CA . LEU A 1 70 ? -3.874 6.516 22.922 1.00 97.12 70 LEU A CA 1
ATOM 563 C C . LEU A 1 70 ? -3.927 7.698 23.897 1.00 97.12 70 LEU A C 1
ATOM 565 O O . LEU A 1 70 ? -4.979 8.309 24.036 1.00 97.12 70 LEU A O 1
ATOM 569 N N . LEU A 1 71 ? -2.826 8.031 24.573 1.00 96.69 71 LEU A N 1
ATOM 570 C CA . LEU A 1 71 ? -2.781 9.167 25.501 1.00 96.69 71 LEU A CA 1
ATOM 571 C C . LEU A 1 71 ? -2.507 10.510 24.814 1.00 96.69 71 LEU A C 1
ATOM 573 O O . LEU A 1 71 ? -2.766 11.558 25.402 1.00 96.69 71 LEU A O 1
ATOM 577 N N . LEU A 1 72 ? -2.003 10.502 23.579 1.00 96.75 72 LEU A N 1
ATOM 578 C CA . LEU A 1 72 ? -1.749 11.723 22.825 1.00 96.75 72 LEU A CA 1
ATOM 579 C C . LEU A 1 72 ? -3.040 12.206 22.155 1.00 96.75 72 LEU A C 1
ATOM 581 O O . LEU A 1 72 ? -3.428 11.676 21.114 1.00 96.75 72 LEU A O 1
ATOM 585 N N . SER A 1 73 ? -3.680 13.232 22.723 1.00 95.00 73 SER A N 1
ATOM 586 C CA . SER A 1 73 ? -4.989 13.732 22.268 1.00 95.00 73 SER A CA 1
ATOM 587 C C . SER A 1 73 ? -5.020 14.230 20.820 1.00 95.00 73 SER A C 1
ATOM 589 O O . SER A 1 73 ? -6.050 14.144 20.154 1.00 95.00 73 SER A O 1
ATOM 591 N N . SER A 1 74 ? -3.885 14.709 20.305 1.00 93.50 74 SER A N 1
ATOM 592 C CA . SER A 1 74 ? -3.732 15.142 18.912 1.00 93.50 74 SER A CA 1
ATOM 593 C C . SER A 1 74 ? -3.589 13.988 17.915 1.00 93.50 74 SER A C 1
ATOM 595 O O . SER A 1 74 ? -3.621 14.221 16.710 1.00 93.50 74 SER A O 1
ATOM 597 N N . SER A 1 75 ? -3.417 12.747 18.380 1.00 95.69 75 SER A N 1
ATOM 598 C CA . SER A 1 75 ? -3.246 11.598 17.492 1.00 95.69 75 SER A CA 1
ATOM 599 C C . SER A 1 75 ? -4.579 11.083 16.943 1.00 95.69 75 SER A C 1
ATOM 601 O O . SER A 1 75 ? -5.600 11.060 17.636 1.00 95.69 75 SER A O 1
ATOM 603 N N . ALA A 1 76 ? -4.541 10.556 15.718 1.00 96.06 76 ALA A N 1
ATOM 604 C CA . ALA A 1 76 ? -5.676 9.861 15.115 1.00 96.06 76 ALA A CA 1
ATOM 605 C C . ALA A 1 76 ? -6.113 8.647 15.951 1.00 96.06 76 ALA A C 1
ATOM 607 O O . ALA A 1 76 ? -7.302 8.373 16.090 1.00 96.06 76 ALA A O 1
ATOM 608 N N . GLN A 1 77 ? -5.156 7.946 16.568 1.00 97.50 77 GLN A N 1
ATOM 609 C CA . GLN A 1 77 ? -5.416 6.799 17.433 1.00 97.50 77 GLN A CA 1
ATOM 610 C C . GLN A 1 77 ? -6.268 7.152 18.652 1.00 97.50 77 GLN A C 1
ATOM 612 O O . GLN A 1 77 ? -7.170 6.385 18.998 1.00 97.50 77 GLN A O 1
ATOM 617 N N . HIS A 1 78 ? -5.990 8.290 19.290 1.00 97.25 78 HIS A N 1
ATOM 618 C CA . HIS A 1 78 ? -6.782 8.799 20.404 1.00 97.25 78 HIS A CA 1
ATOM 619 C C . HIS A 1 78 ? -8.190 9.191 19.955 1.00 97.25 78 HIS A C 1
ATOM 621 O O . HIS A 1 78 ? -9.172 8.727 20.534 1.00 97.25 78 HIS A O 1
ATOM 627 N N . GLN A 1 79 ? -8.300 9.990 18.891 1.00 96.50 79 GLN A N 1
ATOM 628 C CA . GLN A 1 79 ? -9.587 10.455 18.363 1.00 96.50 79 GLN A CA 1
ATOM 629 C C . GLN A 1 79 ? -10.487 9.271 17.971 1.00 96.50 79 GLN A C 1
ATOM 631 O O . GLN A 1 79 ? -11.644 9.191 18.390 1.00 96.50 79 GLN A O 1
ATOM 636 N N . ALA A 1 80 ? -9.920 8.281 17.278 1.00 97.00 80 ALA A N 1
ATOM 637 C CA . ALA A 1 80 ? -10.575 7.026 16.925 1.00 97.00 80 ALA A CA 1
ATOM 638 C C . ALA A 1 80 ? -11.029 6.219 18.150 1.00 97.00 80 ALA A C 1
ATOM 640 O O . ALA A 1 80 ? -12.136 5.671 18.154 1.00 97.00 80 ALA A O 1
ATOM 641 N N . ALA A 1 81 ? -10.193 6.147 19.191 1.00 96.94 81 ALA A N 1
ATOM 642 C CA . ALA A 1 81 ? -10.494 5.415 20.418 1.00 96.94 81 ALA A CA 1
ATOM 643 C C . ALA A 1 81 ? -11.647 6.070 21.185 1.00 96.94 81 ALA A C 1
ATOM 645 O O . ALA A 1 81 ? -12.576 5.389 21.623 1.00 96.94 81 ALA A O 1
ATOM 646 N N . CYS A 1 82 ? -11.635 7.396 21.302 1.00 95.56 82 CYS A N 1
ATOM 647 C CA . CYS A 1 82 ? -12.704 8.129 21.964 1.00 95.56 82 CYS A CA 1
ATOM 648 C C . CYS A 1 82 ? -14.015 8.056 21.188 1.00 95.56 82 CYS A C 1
ATOM 650 O O . CYS A 1 82 ? -15.065 7.804 21.785 1.00 95.56 82 CYS A O 1
ATOM 652 N N . TRP A 1 83 ? -13.959 8.161 19.860 1.00 94.25 83 TRP A N 1
ATOM 653 C CA . TRP A 1 83 ? -15.133 7.964 19.022 1.00 94.25 83 TRP A CA 1
ATOM 654 C C . TRP A 1 83 ? -15.744 6.567 19.215 1.00 94.25 83 TRP A C 1
ATOM 656 O O . TRP A 1 83 ? -16.933 6.463 19.527 1.00 94.25 83 TRP A O 1
ATOM 666 N N . ILE A 1 84 ? -14.951 5.489 19.136 1.00 93.75 84 ILE A N 1
ATOM 667 C CA . ILE A 1 84 ? -15.504 4.125 19.205 1.00 93.75 84 ILE A CA 1
ATOM 668 C C . ILE A 1 84 ? -16.026 3.751 20.606 1.00 93.75 84 ILE A C 1
ATOM 670 O O . ILE A 1 84 ? -17.019 3.027 20.732 1.00 93.75 84 ILE A O 1
ATOM 674 N N . LEU A 1 85 ? -15.395 4.267 21.670 1.00 92.06 85 LEU A N 1
ATOM 675 C CA . LEU A 1 85 ? -15.761 3.978 23.064 1.00 92.06 85 LEU A CA 1
ATOM 676 C C . LEU A 1 85 ? -16.945 4.814 23.576 1.00 92.06 85 LEU A C 1
ATOM 678 O O . LEU A 1 85 ? -17.641 4.382 24.505 1.00 92.06 85 LEU A O 1
ATOM 682 N N . TYR A 1 86 ? -17.184 6.003 23.015 1.00 88.12 86 TYR A N 1
ATOM 683 C CA . TYR A 1 86 ? -18.217 6.928 23.500 1.00 88.12 86 TYR A CA 1
ATOM 684 C C . TYR A 1 86 ? -19.327 7.196 22.485 1.00 88.12 86 TYR A C 1
ATOM 686 O O . TYR A 1 86 ? -20.497 7.130 22.860 1.00 88.12 86 TYR A O 1
ATOM 694 N N . GLN A 1 87 ? -18.990 7.448 21.222 1.00 86.25 87 GLN A N 1
ATOM 695 C CA . GLN A 1 87 ? -19.951 7.892 20.207 1.00 86.25 87 GLN A CA 1
ATOM 696 C C . GLN A 1 87 ? -20.540 6.721 19.404 1.00 86.25 87 GLN A C 1
ATOM 698 O O . GLN A 1 87 ? -21.738 6.690 19.134 1.00 86.25 87 GLN A O 1
ATOM 703 N N . ASP A 1 88 ? -19.741 5.697 19.100 1.00 86.75 88 ASP A N 1
ATOM 704 C CA . ASP A 1 88 ? -20.146 4.558 18.260 1.00 86.75 88 ASP A CA 1
ATOM 705 C C . ASP A 1 88 ? -20.750 3.374 19.046 1.00 86.75 88 ASP A C 1
ATOM 707 O O . ASP A 1 88 ? -20.884 2.254 18.547 1.00 86.75 88 ASP A O 1
ATOM 711 N N . ARG A 1 89 ? -21.151 3.598 20.304 1.00 78.88 89 ARG A N 1
ATOM 712 C CA . ARG A 1 89 ? -21.534 2.529 21.249 1.00 78.88 89 ARG A CA 1
ATOM 713 C C . ARG A 1 89 ? -22.597 1.566 20.727 1.00 78.88 89 ARG A C 1
ATOM 715 O O . ARG A 1 89 ? -22.600 0.400 21.110 1.00 78.88 89 ARG A O 1
ATOM 722 N N . ARG A 1 90 ? -23.526 2.036 19.888 1.00 76.31 90 ARG A N 1
ATOM 723 C CA . ARG A 1 90 ? -24.587 1.188 19.317 1.00 76.31 90 ARG A CA 1
ATOM 724 C C . ARG A 1 90 ? -24.035 0.170 18.323 1.00 76.31 90 ARG A C 1
ATOM 726 O O . ARG A 1 90 ? -24.486 -0.969 18.342 1.00 76.31 90 ARG A O 1
ATOM 733 N N . GLN A 1 91 ? -23.055 0.555 17.507 1.00 79.50 91 GLN A N 1
ATOM 734 C CA . GLN A 1 91 ? -22.449 -0.337 16.518 1.00 79.50 91 GLN A CA 1
ATOM 735 C C . GLN A 1 91 ? -21.395 -1.235 17.147 1.00 79.50 91 GLN A C 1
ATOM 737 O O . GLN A 1 91 ? -21.308 -2.405 16.783 1.00 79.50 91 GLN A O 1
ATOM 742 N N . SER A 1 92 ? -20.628 -0.734 18.117 1.00 71.50 92 SER A N 1
ATOM 743 C CA . SER A 1 92 ? -19.627 -1.542 18.814 1.00 71.50 92 SER A CA 1
ATOM 744 C C . SER A 1 92 ? -20.251 -2.560 19.781 1.00 71.50 92 SER A C 1
ATOM 746 O O . SER A 1 92 ? -19.608 -3.555 20.132 1.00 71.50 92 SER A O 1
ATOM 748 N N . LYS A 1 93 ? -21.525 -2.398 20.185 1.00 76.25 93 LYS A N 1
ATOM 749 C CA . LYS A 1 93 ? -22.198 -3.284 21.152 1.00 76.25 93 LYS A CA 1
ATOM 750 C C . LYS A 1 93 ? -22.226 -4.759 20.696 1.00 76.25 93 LYS A C 1
ATOM 752 O O . LYS A 1 93 ? -22.864 -5.088 19.711 1.00 76.25 93 LYS A O 1
ATOM 757 N N . GLY A 1 94 ? -21.601 -5.670 21.457 1.00 78.69 94 GLY A N 1
ATOM 758 C CA . GLY A 1 94 ? -21.688 -7.122 21.237 1.00 78.69 94 GLY A CA 1
ATOM 759 C C . GLY A 1 94 ? -20.756 -7.659 20.148 1.00 78.69 94 GLY A C 1
ATOM 760 O O . GLY A 1 94 ? -20.805 -8.846 19.842 1.00 78.69 94 GLY A O 1
ATOM 761 N N . ARG A 1 95 ? -19.893 -6.812 19.573 1.00 86.62 95 ARG A N 1
ATOM 762 C CA . ARG A 1 95 ? -18.919 -7.237 18.569 1.00 86.62 95 ARG A CA 1
ATOM 763 C C . ARG A 1 95 ? -17.796 -8.067 19.186 1.00 86.62 95 ARG A C 1
ATOM 765 O O . ARG A 1 95 ? -17.352 -7.816 20.305 1.00 86.62 95 ARG A O 1
ATOM 772 N N . SER A 1 96 ? -17.289 -9.023 18.411 1.00 93.44 96 SER A N 1
ATOM 773 C CA . SER A 1 96 ? -16.043 -9.713 18.743 1.00 93.44 96 SER A CA 1
ATOM 774 C C . SER A 1 96 ? -14.869 -8.726 18.746 1.00 93.44 96 SER A C 1
ATOM 776 O O . SER A 1 96 ? -14.898 -7.721 18.031 1.00 93.44 96 SER A O 1
ATOM 778 N N . ARG A 1 97 ? -13.790 -9.049 19.476 1.00 94.81 97 ARG A N 1
ATOM 779 C CA . ARG A 1 97 ? -12.530 -8.275 19.465 1.00 94.81 97 ARG A CA 1
ATOM 780 C C . ARG A 1 97 ? -12.074 -7.937 18.046 1.00 94.81 97 ARG A C 1
ATOM 782 O O . ARG A 1 97 ? -11.668 -6.818 17.769 1.00 94.81 97 ARG A O 1
ATOM 789 N N . SER A 1 98 ? -12.187 -8.904 17.142 1.00 94.38 98 SER A N 1
ATOM 790 C CA . SER A 1 98 ? -11.739 -8.784 15.756 1.00 94.38 98 SER A CA 1
ATOM 791 C C . SER A 1 98 ? -12.569 -7.778 14.939 1.00 94.38 98 SER A C 1
ATOM 793 O O . SER A 1 98 ? -12.009 -6.991 14.183 1.00 94.38 98 SER A O 1
ATOM 795 N N . LEU A 1 99 ? -13.896 -7.756 15.113 1.00 94.38 99 LEU A N 1
ATOM 796 C CA . LEU A 1 99 ? -14.779 -6.789 14.440 1.00 94.38 99 LEU A CA 1
ATOM 797 C C . LEU A 1 99 ? -14.742 -5.401 15.087 1.00 94.38 99 LEU A C 1
ATOM 799 O O . LEU A 1 99 ? -14.941 -4.399 14.406 1.00 94.38 99 LEU A O 1
ATOM 803 N N . PHE A 1 100 ? -14.486 -5.338 16.393 1.00 95.62 100 PHE A N 1
ATOM 804 C CA . PHE A 1 100 ? -14.241 -4.081 17.092 1.00 95.62 100 PHE A CA 1
ATOM 805 C C . PHE A 1 100 ? -12.951 -3.417 16.588 1.00 95.62 100 PHE A C 1
ATOM 807 O O . PHE A 1 100 ? -12.975 -2.260 16.178 1.00 95.62 100 PHE A O 1
ATOM 814 N N . LEU A 1 101 ? -11.844 -4.169 16.539 1.00 96.25 101 LEU A N 1
ATOM 815 C CA . LEU A 1 101 ? -10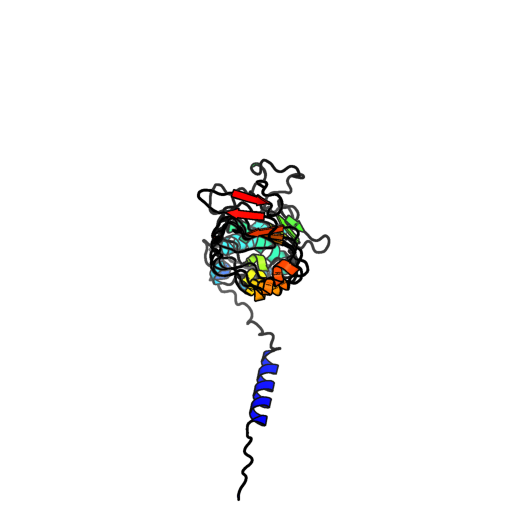.551 -3.664 16.069 1.00 96.25 101 LEU A CA 1
ATOM 816 C C . LEU A 1 101 ? -10.546 -3.319 14.574 1.00 96.25 101 LEU A C 1
ATOM 818 O O . LEU A 1 101 ? -9.892 -2.360 14.186 1.00 96.25 101 LEU A O 1
ATOM 822 N N . GLN A 1 102 ? -11.313 -4.034 13.746 1.00 95.75 102 GLN A N 1
ATOM 823 C CA . GLN A 1 102 ? -11.530 -3.663 12.344 1.00 95.75 102 GLN A CA 1
ATOM 824 C C . GLN A 1 102 ? -12.144 -2.264 12.218 1.00 95.75 102 GLN A C 1
ATOM 826 O O . GLN A 1 102 ? -11.649 -1.426 11.470 1.00 95.75 102 GLN A O 1
ATOM 831 N N . ARG A 1 103 ? -13.225 -2.004 12.960 1.00 95.00 103 ARG A N 1
ATOM 832 C CA . ARG A 1 103 ? -13.901 -0.705 12.922 1.00 95.00 103 ARG A CA 1
ATOM 833 C C . ARG A 1 103 ? -13.030 0.405 13.511 1.00 95.00 103 ARG A C 1
ATOM 835 O O . ARG A 1 103 ? -13.041 1.512 12.988 1.00 95.00 103 ARG A O 1
ATOM 842 N N . TYR A 1 104 ? -12.235 0.085 14.533 1.00 96.69 104 TYR A N 1
ATOM 843 C CA . TYR A 1 104 ? -11.204 0.980 15.053 1.00 96.69 104 TYR A CA 1
ATOM 844 C C . TYR A 1 104 ? -10.134 1.311 14.000 1.00 96.69 104 TYR A C 1
ATOM 846 O O . TYR A 1 104 ? -9.788 2.471 13.838 1.00 96.69 104 TYR A O 1
ATOM 854 N N . ALA A 1 105 ? -9.639 0.332 13.240 1.00 97.06 105 ALA A N 1
ATOM 855 C CA . ALA A 1 105 ? -8.651 0.583 12.189 1.00 97.06 105 ALA A CA 1
ATOM 856 C C . ALA A 1 105 ? -9.173 1.558 11.124 1.00 97.06 105 ALA A C 1
ATOM 858 O O . ALA A 1 105 ? -8.448 2.462 10.714 1.00 97.06 105 ALA A O 1
ATOM 859 N N . LEU A 1 106 ? -10.444 1.420 10.728 1.00 95.88 106 LEU A N 1
ATOM 860 C CA . LEU A 1 106 ? -11.069 2.373 9.814 1.00 95.88 106 LEU A CA 1
ATOM 861 C C . LEU A 1 106 ? -11.237 3.765 10.432 1.00 95.88 106 LEU A C 1
ATOM 863 O O . LEU A 1 106 ? -11.000 4.755 9.750 1.00 95.88 106 LEU A O 1
ATOM 867 N N . SER A 1 107 ? -11.613 3.875 11.710 1.00 95.44 107 SER A N 1
ATOM 868 C CA . SER A 1 107 ? -11.715 5.195 12.340 1.00 95.44 107 SER A CA 1
ATOM 869 C C . SER A 1 107 ? -10.351 5.863 12.513 1.00 95.44 107 SER A C 1
ATOM 871 O O . SER A 1 107 ? -10.250 7.074 12.340 1.00 95.44 107 SER A O 1
ATOM 873 N N . VAL A 1 108 ? -9.290 5.095 12.788 1.00 96.88 108 VAL A N 1
ATOM 874 C CA . VAL A 1 108 ? -7.913 5.613 12.777 1.00 96.88 108 VAL A CA 1
ATOM 875 C C . VAL A 1 108 ? -7.539 6.104 11.386 1.00 96.88 108 VAL A C 1
ATOM 877 O O . VAL A 1 108 ? -6.980 7.190 11.291 1.00 96.88 108 VAL A O 1
ATOM 880 N N . LEU A 1 109 ? -7.860 5.346 10.330 1.00 95.69 109 LEU A N 1
ATOM 881 C CA . LEU A 1 109 ? -7.642 5.784 8.951 1.00 95.69 109 LEU A CA 1
ATOM 882 C C . LEU A 1 109 ? -8.327 7.119 8.684 1.00 95.69 109 LEU A C 1
ATOM 884 O O . LEU A 1 109 ? -7.637 8.062 8.327 1.00 95.69 109 LEU A O 1
ATOM 888 N N . HIS A 1 110 ? -9.623 7.225 8.971 1.00 93.75 110 HIS A N 1
ATOM 889 C CA . HIS A 1 110 ? -10.372 8.469 8.818 1.00 93.75 110 HIS A CA 1
ATOM 890 C C . HIS A 1 110 ? -9.678 9.652 9.510 1.00 93.75 110 HIS A C 1
ATOM 892 O O . HIS A 1 110 ? -9.313 10.617 8.853 1.00 93.75 110 HIS A O 1
ATOM 898 N N . PHE A 1 111 ? -9.416 9.569 10.820 1.00 93.31 111 PHE A N 1
ATOM 899 C CA . PHE A 1 111 ? -8.784 10.677 11.551 1.00 93.31 111 PHE A CA 1
ATOM 900 C C . PHE A 1 111 ? -7.323 10.941 11.147 1.00 93.31 111 PHE A C 1
ATOM 902 O O . PHE A 1 111 ? -6.808 12.035 11.378 1.00 93.31 111 PHE A O 1
ATOM 909 N N . ALA A 1 112 ? -6.620 9.957 10.579 1.00 93.56 112 ALA A N 1
ATOM 910 C CA . ALA A 1 112 ? -5.247 10.132 10.106 1.00 93.56 112 ALA A CA 1
ATOM 911 C C . ALA A 1 112 ? -5.169 10.934 8.800 1.00 93.56 112 ALA A C 1
ATOM 913 O O . ALA A 1 112 ? -4.113 11.513 8.530 1.00 93.56 112 ALA A O 1
ATOM 914 N N . SER A 1 113 ? -6.273 10.988 8.051 1.00 90.94 113 SER A N 1
ATOM 915 C CA . SER A 1 113 ? -6.363 11.557 6.706 1.00 90.94 113 SER A CA 1
ATOM 916 C C . SER A 1 113 ? -7.539 12.515 6.538 1.00 90.94 113 SER A C 1
ATOM 918 O O . SER A 1 113 ? -8.276 12.473 5.551 1.00 90.94 113 SER A O 1
ATOM 920 N N . THR A 1 114 ? -7.746 13.336 7.561 1.00 81.12 114 THR A N 1
ATOM 921 C CA . THR A 1 114 ? -8.624 14.513 7.553 1.00 81.12 114 THR A CA 1
ATOM 922 C C . THR A 1 114 ? -7.848 15.745 8.014 1.00 81.12 114 THR A C 1
ATOM 924 O O . THR A 1 114 ? -8.380 16.568 8.759 1.00 81.12 114 THR A O 1
ATOM 927 N N . LYS A 1 115 ? -6.545 15.835 7.710 1.00 70.50 115 LYS A N 1
ATOM 928 C CA . LYS A 1 115 ? -5.711 16.921 8.249 1.00 70.50 115 LYS A CA 1
ATOM 929 C C . LYS A 1 115 ? -5.988 18.246 7.547 1.00 70.50 115 LYS A C 1
ATOM 931 O O . LYS A 1 115 ? -5.903 19.290 8.191 1.00 70.50 115 LYS A O 1
ATOM 936 N N . SER A 1 116 ? -6.344 18.212 6.268 1.00 63.09 116 SER A N 1
ATOM 937 C CA . SER A 1 116 ? -6.811 19.368 5.512 1.00 63.09 116 SER A CA 1
ATOM 938 C C . SER A 1 116 ? -8.336 19.457 5.496 1.00 63.09 116 SER A C 1
ATOM 940 O O . SER A 1 116 ? -9.064 18.462 5.435 1.00 63.09 116 SER A O 1
ATOM 942 N N . ASN A 1 117 ? -8.825 20.698 5.475 1.00 63.22 117 ASN A N 1
ATOM 943 C CA . ASN A 1 117 ? -10.249 21.014 5.332 1.00 63.22 117 ASN A CA 1
ATOM 944 C C . ASN A 1 117 ? -10.813 20.644 3.940 1.00 63.22 117 ASN A C 1
ATOM 946 O O . ASN A 1 117 ? -12.005 20.819 3.708 1.00 63.22 117 ASN A O 1
ATOM 950 N N . SER A 1 118 ? -9.967 20.181 3.010 1.00 57.28 118 SER A N 1
ATOM 951 C CA . SER A 1 118 ? -10.322 19.774 1.644 1.00 57.28 118 SER A CA 1
ATOM 952 C C . SER A 1 118 ? -10.528 18.267 1.467 1.00 57.28 118 SER A C 1
ATOM 954 O O . SER A 1 118 ? -10.903 17.849 0.372 1.00 57.28 118 SER A O 1
ATOM 956 N N . THR A 1 119 ? -10.283 17.458 2.504 1.00 62.56 119 THR A N 1
ATOM 957 C CA . THR A 1 119 ? -10.477 16.000 2.448 1.00 62.56 119 THR A CA 1
ATOM 958 C C . THR A 1 119 ? -11.954 15.651 2.247 1.00 62.56 119 THR A C 1
ATOM 960 O O . THR A 1 119 ? -12.829 16.152 2.955 1.00 62.56 119 THR A O 1
ATOM 963 N N . SER A 1 120 ? -12.254 14.788 1.271 1.00 66.88 120 SER A N 1
ATOM 964 C CA . SER A 1 120 ? -13.629 14.397 0.951 1.00 66.88 120 SER A CA 1
ATOM 965 C C . SER A 1 120 ? -13.899 12.964 1.402 1.00 66.88 120 SER A C 1
ATOM 967 O O . SER A 1 120 ? -13.705 12.003 0.668 1.00 66.88 120 SER A O 1
ATOM 969 N N . TRP A 1 121 ? -14.381 12.814 2.635 1.00 74.12 121 TRP A N 1
ATOM 970 C CA . TRP A 1 121 ? -14.984 11.554 3.096 1.00 74.12 121 TRP A CA 1
ATOM 971 C C . TRP A 1 121 ? -16.478 11.450 2.753 1.00 74.12 121 TRP A C 1
ATOM 973 O O . TRP A 1 121 ? -17.080 10.380 2.884 1.00 74.12 121 TRP A O 1
ATOM 983 N N . ASP A 1 122 ? -17.066 12.557 2.290 1.00 58.25 122 ASP A N 1
ATOM 984 C CA . ASP A 1 122 ? -18.458 12.665 1.875 1.00 58.25 122 ASP A CA 1
ATOM 985 C C . ASP A 1 122 ? -18.579 12.612 0.347 1.00 58.25 122 ASP A C 1
ATOM 987 O O . ASP A 1 122 ? -18.193 13.537 -0.365 1.00 58.25 122 ASP A O 1
ATOM 991 N N . TRP A 1 123 ? -19.186 11.521 -0.131 1.00 53.25 123 TRP A N 1
ATOM 992 C CA . TRP A 1 123 ? -19.399 11.133 -1.534 1.00 53.25 123 TRP A CA 1
ATOM 993 C C . TRP A 1 123 ? -19.839 12.252 -2.497 1.00 53.25 123 TRP A C 1
ATOM 995 O O . TRP A 1 123 ? -19.521 12.194 -3.679 1.00 53.25 123 TRP A O 1
ATOM 1005 N N . PHE A 1 124 ? -20.555 13.278 -2.026 1.00 51.91 124 PHE A N 1
ATOM 1006 C CA . PHE A 1 124 ? -21.116 14.324 -2.893 1.00 51.91 124 PHE A CA 1
ATOM 1007 C C . PHE A 1 124 ? -20.075 15.139 -3.683 1.00 51.91 124 PHE A C 1
ATOM 1009 O O . PHE A 1 124 ? -20.464 15.848 -4.605 1.00 51.91 124 PHE A O 1
ATOM 1016 N N . MET A 1 125 ? -18.780 15.025 -3.365 1.00 46.47 125 MET A N 1
ATOM 1017 C CA . MET A 1 125 ? -17.692 15.710 -4.078 1.00 46.47 125 MET A CA 1
ATOM 1018 C C . MET A 1 125 ? -16.789 14.766 -4.899 1.00 46.47 125 MET A C 1
ATOM 1020 O O . MET A 1 125 ? -15.871 15.253 -5.556 1.00 46.47 125 MET A O 1
ATOM 1024 N N . ALA A 1 126 ? -17.042 13.449 -4.898 1.00 48.56 126 ALA A N 1
ATOM 1025 C CA . ALA A 1 126 ? -16.376 12.485 -5.780 1.00 48.56 126 ALA A CA 1
ATOM 1026 C C . ALA A 1 126 ? -17.096 12.471 -7.139 1.00 48.56 126 ALA A C 1
ATOM 1028 O O . ALA A 1 126 ? -17.882 11.580 -7.457 1.00 48.56 126 ALA A O 1
ATOM 1029 N N . VAL A 1 127 ? -16.920 13.553 -7.893 1.00 44.38 127 VAL A N 1
ATOM 1030 C CA . VAL A 1 127 ? -17.468 13.712 -9.243 1.00 44.38 127 VAL A CA 1
ATOM 1031 C C . VAL A 1 127 ? -16.568 12.942 -10.222 1.00 44.38 127 VAL A C 1
ATOM 1033 O O . VAL A 1 127 ? -15.351 13.063 -10.1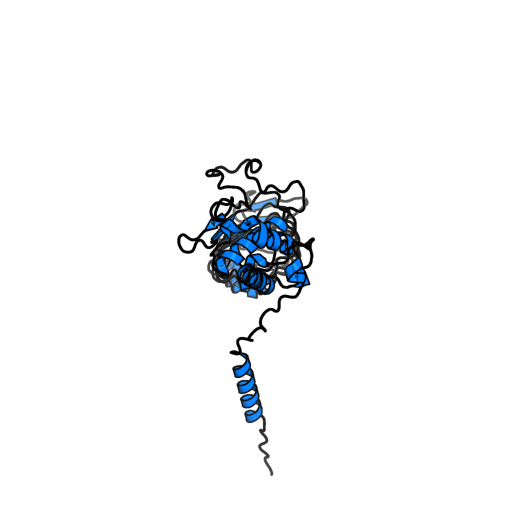30 1.00 44.38 127 VAL A O 1
ATOM 1036 N N . ASP A 1 128 ? -17.184 12.179 -11.133 1.00 45.16 128 ASP A N 1
ATOM 1037 C CA . ASP A 1 128 ? -16.602 11.563 -12.349 1.00 45.16 128 ASP A CA 1
ATOM 1038 C C . ASP A 1 128 ? -16.094 10.096 -12.339 1.00 45.16 128 ASP A C 1
ATOM 1040 O O . ASP A 1 128 ? -15.192 9.761 -13.101 1.00 45.16 128 ASP A O 1
ATOM 1044 N N . GLU A 1 129 ? -16.743 9.161 -11.624 1.00 46.28 129 GLU A N 1
ATOM 1045 C CA . GLU A 1 129 ? -16.608 7.711 -11.923 1.00 46.28 129 GLU A CA 1
ATOM 1046 C C . GLU A 1 129 ? -17.918 7.087 -12.472 1.00 46.28 129 GLU A C 1
ATOM 1048 O O . GLU A 1 129 ? -18.935 7.030 -11.762 1.00 46.28 129 GLU A O 1
ATOM 1053 N N . PRO A 1 130 ? -17.933 6.560 -13.717 1.00 38.59 130 PRO A N 1
ATOM 1054 C CA . PRO A 1 130 ? -19.039 5.759 -14.236 1.00 38.59 130 PRO A CA 1
ATOM 1055 C C . PRO A 1 130 ? -19.041 4.382 -13.557 1.00 38.59 130 PRO A C 1
ATOM 1057 O O . PRO A 1 130 ? -18.197 3.538 -13.836 1.00 38.59 130 PRO A O 1
ATOM 1060 N N . GLY A 1 131 ? -20.004 4.134 -12.668 1.00 46.47 131 GLY A N 1
ATOM 1061 C CA . GLY A 1 131 ? -20.059 2.897 -11.867 1.00 46.47 131 GLY A CA 1
ATOM 1062 C C . GLY A 1 131 ? -20.225 3.130 -10.368 1.00 46.47 131 GLY A C 1
ATOM 1063 O O . GLY A 1 131 ? -20.292 2.174 -9.595 1.00 46.47 131 GLY A O 1
ATOM 1064 N N . ALA A 1 132 ? -20.354 4.395 -9.974 1.00 47.16 132 ALA A N 1
ATOM 1065 C CA . ALA A 1 132 ? -20.805 4.869 -8.680 1.00 47.16 132 ALA A CA 1
ATOM 1066 C C . ALA A 1 132 ? -22.211 4.362 -8.289 1.00 47.16 132 ALA A C 1
ATOM 1068 O O . ALA A 1 132 ? -23.190 5.109 -8.217 1.00 47.16 132 ALA A O 1
ATOM 1069 N N . GLU A 1 133 ? -22.336 3.061 -8.055 1.00 47.62 133 GLU A N 1
ATOM 1070 C CA . GLU A 1 133 ? -23.534 2.425 -7.530 1.00 47.62 133 GLU A CA 1
ATOM 1071 C C . GLU A 1 133 ? -23.860 3.019 -6.153 1.00 47.62 133 GLU A C 1
ATOM 1073 O O . GLU A 1 133 ? -23.259 2.646 -5.146 1.00 47.62 133 GLU A O 1
ATOM 1078 N N . ALA A 1 134 ? -24.825 3.943 -6.145 1.00 44.81 134 ALA A N 1
ATOM 1079 C CA . ALA A 1 134 ? -25.655 4.379 -5.025 1.00 44.81 134 ALA A CA 1
ATOM 1080 C C . ALA A 1 134 ? -24.929 4.497 -3.671 1.00 44.81 134 ALA A C 1
ATOM 1082 O O . ALA A 1 134 ? -24.780 3.513 -2.945 1.00 44.81 134 ALA A O 1
ATOM 1083 N N . ALA A 1 135 ? -24.560 5.732 -3.311 1.00 44.19 135 ALA A N 1
ATOM 1084 C CA . ALA A 1 135 ? -24.051 6.167 -2.009 1.00 44.19 135 ALA A CA 1
ATOM 1085 C C . ALA A 1 135 ? -24.449 5.245 -0.835 1.00 44.19 135 ALA A C 1
ATOM 1087 O O . ALA A 1 135 ? -25.526 5.345 -0.241 1.00 44.19 135 ALA A O 1
ATOM 1088 N N . LYS A 1 136 ? -23.538 4.333 -0.488 1.00 56.50 136 LYS A N 1
ATOM 1089 C CA . LYS A 1 136 ? -23.556 3.584 0.768 1.00 56.50 136 LYS A CA 1
ATOM 1090 C C . LYS A 1 136 ? -23.031 4.553 1.839 1.00 56.50 136 LYS A C 1
ATOM 1092 O O . LYS A 1 136 ? -22.023 5.210 1.608 1.00 56.50 136 LYS A O 1
ATOM 1097 N N . GLY A 1 137 ? -23.781 4.725 2.930 1.00 59.34 137 GLY A N 1
ATOM 1098 C CA . GLY A 1 137 ? -23.714 5.879 3.840 1.00 59.34 137 GLY A CA 1
ATOM 1099 C C . GLY A 1 137 ? -22.338 6.340 4.353 1.00 59.34 137 GLY A C 1
ATOM 1100 O O . GLY A 1 137 ? -21.332 5.642 4.278 1.00 59.34 137 GLY A O 1
ATOM 1101 N N . HIS A 1 138 ? -22.340 7.539 4.938 1.00 74.62 138 HIS A N 1
ATOM 1102 C CA . HIS A 1 138 ? -21.154 8.255 5.414 1.00 74.62 138 HIS A CA 1
ATOM 1103 C C . HIS A 1 138 ? -20.248 7.413 6.324 1.00 74.62 138 HIS A C 1
ATOM 1105 O O . HIS A 1 138 ? -20.722 6.674 7.204 1.00 74.62 138 HIS A O 1
ATOM 1111 N N . TRP A 1 139 ? -18.935 7.573 6.134 1.00 86.31 139 TRP A N 1
ATOM 1112 C CA . TRP A 1 139 ? -17.929 7.077 7.068 1.00 86.31 139 TRP A CA 1
ATOM 1113 C C . TRP A 1 139 ? -18.232 7.575 8.481 1.00 86.31 139 TRP A C 1
ATOM 1115 O O . TRP A 1 139 ? -18.866 8.609 8.678 1.00 86.31 139 TRP A O 1
ATOM 1125 N N . MET A 1 140 ? -17.840 6.796 9.491 1.00 87.44 140 MET A N 1
ATOM 1126 C CA . MET A 1 140 ? -18.088 7.141 10.899 1.00 87.44 140 MET A CA 1
ATOM 1127 C C . MET A 1 140 ? -19.584 7.246 11.274 1.00 87.44 140 MET A C 1
ATOM 1129 O O . MET A 1 140 ? -19.943 7.759 12.337 1.00 87.44 140 MET A O 1
ATOM 1133 N N . SER A 1 141 ? -20.490 6.702 10.453 1.00 82.81 141 SER A N 1
ATOM 1134 C CA . SER A 1 141 ? -21.907 6.603 10.808 1.00 82.81 141 SER A CA 1
ATOM 1135 C C . SER A 1 141 ? -22.145 5.581 11.923 1.00 82.81 141 SER A C 1
ATOM 1137 O O . SER A 1 141 ? -21.852 4.391 11.780 1.00 82.81 141 SER A O 1
ATOM 1139 N N . HIS A 1 142 ? -22.785 6.030 13.007 1.00 79.25 142 HIS A N 1
ATOM 1140 C CA . HIS A 1 142 ? -23.254 5.186 14.114 1.00 79.25 142 HIS A CA 1
ATOM 1141 C C . HIS A 1 142 ? -24.552 4.418 13.782 1.00 79.25 142 HIS A C 1
ATOM 1143 O O . HIS A 1 142 ? -25.030 3.611 14.585 1.00 79.25 142 HIS A O 1
ATOM 1149 N N . LYS A 1 143 ? -25.168 4.676 12.619 1.00 75.31 143 LYS A N 1
ATOM 1150 C CA . LYS A 1 143 ? -26.445 4.062 12.211 1.00 75.31 143 LYS A CA 1
ATOM 1151 C C . LYS A 1 143 ? -26.259 2.789 11.386 1.00 75.31 143 LYS A C 1
ATOM 1153 O O . LYS A 1 143 ? -27.131 1.924 11.419 1.00 75.31 143 LYS A O 1
ATOM 1158 N N . HIS A 1 144 ? -25.132 2.648 10.689 1.00 79.81 144 HIS A N 1
ATOM 1159 C CA . HIS A 1 144 ? -24.902 1.554 9.745 1.00 79.81 144 HIS A CA 1
ATOM 1160 C C . HIS A 1 144 ? -23.587 0.811 10.012 1.00 79.81 144 HIS A C 1
ATOM 1162 O O . HIS A 1 144 ? -22.616 1.371 10.528 1.00 79.81 144 HIS A O 1
ATOM 1168 N N . HIS A 1 145 ? -23.558 -0.467 9.626 1.00 86.38 145 HIS A N 1
ATOM 1169 C CA . HIS A 1 145 ? -22.339 -1.273 9.627 1.00 86.38 145 HIS A CA 1
ATOM 1170 C C . HIS A 1 145 ? -21.340 -0.707 8.611 1.00 86.38 145 HIS A C 1
ATOM 1172 O O . HIS A 1 145 ? -21.736 -0.292 7.527 1.00 86.38 145 HIS A O 1
ATOM 1178 N N . GLU A 1 146 ? -20.041 -0.787 8.901 1.00 89.19 146 GLU A N 1
ATOM 1179 C CA . GLU A 1 146 ? -18.970 -0.275 8.031 1.00 89.19 146 GLU A CA 1
ATOM 1180 C C . GLU A 1 146 ? -18.898 -0.945 6.651 1.00 89.19 146 GLU A C 1
ATOM 1182 O O . GLU A 1 146 ? -18.262 -0.431 5.747 1.00 89.19 146 GLU A O 1
ATOM 1187 N N . CYS A 1 147 ? -19.599 -2.065 6.444 1.00 90.62 147 CYS A N 1
ATOM 1188 C CA . CYS A 1 147 ? -19.695 -2.703 5.128 1.00 90.62 147 CYS A CA 1
ATOM 1189 C C . CYS A 1 147 ? -20.588 -1.912 4.163 1.00 90.62 147 CYS A C 1
ATOM 1191 O O . CYS A 1 147 ? -20.644 -2.233 2.979 1.00 90.62 147 CYS A O 1
ATOM 1193 N N . ASN A 1 148 ? -21.312 -0.927 4.695 1.00 86.25 148 ASN A N 1
ATOM 1194 C CA . ASN A 1 148 ? -22.116 0.026 3.953 1.00 86.25 148 ASN A CA 1
ATOM 1195 C C . ASN A 1 148 ? -21.422 1.392 3.895 1.00 86.25 148 ASN A C 1
ATOM 1197 O O . ASN A 1 148 ? -22.099 2.377 3.639 1.00 86.25 148 ASN A O 1
ATOM 1201 N N . TRP A 1 149 ? -20.131 1.493 4.209 1.00 88.12 149 TRP A N 1
ATOM 1202 C CA . TRP A 1 149 ? -19.395 2.731 3.980 1.00 88.12 149 TRP A CA 1
ATOM 1203 C C . TRP A 1 149 ? -18.907 2.784 2.539 1.00 88.12 149 TRP A C 1
ATOM 1205 O O . TRP A 1 149 ? -18.618 1.746 1.933 1.00 88.12 149 TRP A O 1
ATOM 1215 N N . TYR A 1 150 ? -18.823 3.997 1.997 1.00 85.81 150 TYR A N 1
ATOM 1216 C CA . TYR A 1 150 ? -18.214 4.233 0.695 1.00 85.81 150 TYR A CA 1
ATOM 1217 C C . TYR A 1 150 ? -16.823 3.582 0.608 1.00 85.81 150 TYR A C 1
ATOM 1219 O O . TYR A 1 150 ? -16.064 3.595 1.579 1.00 85.81 150 TYR A O 1
ATOM 1227 N N . GLY A 1 151 ? -16.517 2.960 -0.532 1.00 88.50 151 GLY A N 1
ATOM 1228 C CA . GLY A 1 151 ? -15.236 2.290 -0.757 1.00 88.50 151 GLY A CA 1
ATOM 1229 C C . GLY A 1 151 ? -15.033 0.970 -0.004 1.00 88.50 151 GLY A C 1
ATOM 1230 O O . GLY A 1 151 ? -14.067 0.262 -0.275 1.00 88.50 151 GLY A O 1
ATOM 1231 N N . VAL A 1 152 ? -15.929 0.573 0.909 1.00 93.25 152 VAL A N 1
ATOM 1232 C CA . VAL A 1 152 ? -15.758 -0.644 1.718 1.00 93.25 152 VAL A CA 1
ATOM 1233 C C . VAL A 1 152 ? -16.555 -1.810 1.134 1.00 93.25 152 VAL A C 1
ATOM 1235 O O . VAL A 1 152 ? -17.773 -1.743 0.971 1.00 93.25 152 VAL A O 1
ATOM 1238 N N . LYS A 1 153 ? -15.890 -2.947 0.889 1.00 94.69 153 LYS A N 1
ATOM 1239 C CA . LYS A 1 153 ? -16.573 -4.234 0.654 1.00 94.69 153 LYS A CA 1
ATOM 1240 C C . LYS A 1 153 ? -16.142 -5.265 1.688 1.00 94.69 153 LYS A C 1
ATOM 1242 O O . LYS A 1 153 ? -14.958 -5.427 1.984 1.00 94.69 153 LYS A O 1
ATOM 1247 N N . CYS A 1 154 ? -17.113 -6.028 2.182 1.00 96.00 154 CYS A N 1
ATOM 1248 C CA . CYS A 1 154 ? -16.892 -7.081 3.168 1.00 96.00 154 CYS A CA 1
ATOM 1249 C C . CYS A 1 154 ? -17.035 -8.494 2.588 1.00 96.00 154 CYS A C 1
ATOM 1251 O O . CYS A 1 154 ? -17.652 -8.712 1.542 1.00 96.00 154 CYS A O 1
ATOM 1253 N N . THR A 1 155 ? -16.480 -9.476 3.293 1.00 96.12 155 THR A N 1
ATOM 1254 C CA . THR A 1 155 ? -16.750 -10.896 3.093 1.00 96.12 155 THR A CA 1
ATOM 1255 C C . THR A 1 155 ? -18.239 -11.189 3.330 1.00 96.12 155 THR A C 1
ATOM 1257 O O . THR A 1 155 ? -18.857 -10.575 4.210 1.00 96.12 155 THR A O 1
ATOM 1260 N N . PRO A 1 156 ? -18.840 -12.137 2.583 1.00 91.31 156 PRO A N 1
ATOM 1261 C CA . PRO A 1 156 ? -20.242 -12.510 2.785 1.00 91.31 156 PRO A CA 1
ATOM 1262 C C . PRO A 1 156 ? -20.498 -13.027 4.206 1.00 91.31 156 PRO A C 1
ATOM 1264 O O . PRO A 1 156 ? -21.471 -12.635 4.851 1.00 91.31 156 PRO A O 1
ATOM 1267 N N . ILE A 1 157 ? -19.568 -13.848 4.704 1.00 90.75 157 ILE A N 1
ATOM 1268 C CA . ILE A 1 157 ? -19.596 -14.475 6.026 1.00 90.75 157 ILE A CA 1
ATOM 1269 C C . ILE A 1 157 ? -18.669 -13.704 6.967 1.00 90.75 157 ILE A C 1
ATOM 1271 O O . ILE A 1 157 ? -17.554 -13.343 6.594 1.00 90.75 157 ILE A O 1
ATOM 1275 N N . GLY A 1 158 ? -19.130 -13.432 8.187 1.00 90.38 158 GLY A N 1
ATOM 1276 C CA . GLY A 1 158 ? -18.335 -12.777 9.232 1.00 90.38 158 GLY A CA 1
ATOM 1277 C C . GLY A 1 158 ? -18.159 -11.263 9.077 1.00 90.38 158 GLY A C 1
ATOM 1278 O O . GLY A 1 158 ? -17.651 -10.643 10.003 1.00 90.38 158 GLY A O 1
ATOM 1279 N N . LYS A 1 159 ? -18.601 -10.666 7.956 1.00 93.25 159 LYS A N 1
ATOM 1280 C CA . LYS A 1 159 ? -18.585 -9.208 7.703 1.00 93.25 159 LYS A CA 1
ATOM 1281 C C . LYS A 1 159 ? -17.205 -8.564 7.916 1.00 93.25 159 LYS A C 1
ATOM 1283 O O . LYS A 1 159 ? -17.081 -7.454 8.433 1.00 93.25 159 LYS A O 1
ATOM 1288 N N . LYS A 1 160 ? -16.160 -9.277 7.500 1.00 95.69 160 LYS A N 1
ATOM 1289 C CA . LYS A 1 160 ? -14.778 -8.803 7.533 1.00 95.69 160 LYS A CA 1
ATOM 1290 C C . LYS A 1 160 ? -14.455 -7.990 6.293 1.00 95.69 160 LYS A C 1
ATOM 1292 O O . LYS A 1 160 ? -14.934 -8.326 5.218 1.00 95.69 160 LYS A O 1
ATOM 1297 N N . ILE A 1 161 ? -13.660 -6.937 6.413 1.00 96.62 161 ILE A N 1
ATOM 1298 C CA . ILE A 1 161 ? -13.307 -6.100 5.261 1.00 96.62 161 ILE A CA 1
ATOM 1299 C C . ILE A 1 161 ? -12.395 -6.890 4.332 1.00 96.62 161 ILE A C 1
ATOM 1301 O O . ILE A 1 161 ? -11.380 -7.428 4.766 1.00 96.62 161 ILE A O 1
ATOM 1305 N N . LYS A 1 162 ? -12.784 -6.956 3.056 1.00 97.44 162 LYS A N 1
ATOM 1306 C CA . LYS A 1 162 ? -12.012 -7.607 1.993 1.00 97.44 162 LYS A CA 1
ATOM 1307 C C . LYS A 1 162 ? -11.482 -6.629 0.947 1.00 97.44 162 LYS A C 1
ATOM 1309 O O . LYS A 1 162 ? -10.508 -6.962 0.289 1.00 97.44 162 LYS A O 1
ATOM 1314 N N . LYS A 1 163 ? -12.104 -5.460 0.781 1.00 97.69 163 LYS A N 1
ATOM 1315 C CA . LYS A 1 163 ? -11.666 -4.418 -0.155 1.00 97.69 163 LYS A CA 1
ATOM 1316 C C . LYS A 1 163 ? -11.885 -3.041 0.459 1.00 97.69 163 LYS A C 1
ATOM 1318 O O . LYS A 1 163 ? -12.961 -2.803 1.019 1.00 97.69 163 LYS A O 1
ATOM 1323 N N . LEU A 1 164 ? -10.884 -2.182 0.313 1.00 96.31 164 LEU A N 1
ATOM 1324 C CA . LEU A 1 164 ? -10.971 -0.735 0.478 1.00 96.31 164 LEU A CA 1
ATOM 1325 C C . LEU A 1 164 ? -10.604 -0.094 -0.862 1.00 96.31 164 LEU A C 1
ATOM 1327 O O . LEU A 1 164 ? -9.523 -0.369 -1.364 1.00 96.31 164 LEU A O 1
ATOM 1331 N N . ALA A 1 165 ? -11.510 0.700 -1.426 1.00 94.31 165 ALA A N 1
ATOM 1332 C CA . ALA A 1 165 ? -11.306 1.491 -2.637 1.00 94.31 165 ALA A CA 1
ATOM 1333 C C . ALA A 1 165 ? -11.585 2.958 -2.314 1.00 94.31 165 ALA A C 1
ATOM 1335 O O . ALA A 1 165 ? -12.739 3.354 -2.152 1.00 94.31 165 ALA A O 1
ATOM 1336 N N . LEU A 1 166 ? -10.514 3.716 -2.113 1.00 92.31 166 LEU A N 1
ATOM 1337 C CA . LEU A 1 166 ? -10.514 5.082 -1.593 1.00 92.31 166 LEU A CA 1
ATOM 1338 C C . LEU A 1 166 ? -9.697 6.017 -2.497 1.00 92.31 166 LEU A C 1
ATOM 1340 O O . LEU A 1 166 ? -9.103 6.976 -2.007 1.00 92.31 166 LEU A O 1
ATOM 1344 N N . GLY A 1 167 ? -9.635 5.713 -3.795 1.00 90.75 167 GLY A N 1
ATOM 1345 C CA . GLY A 1 167 ? -8.962 6.553 -4.780 1.00 90.75 167 GLY A CA 1
ATOM 1346 C C . GLY A 1 167 ? -9.692 7.875 -5.040 1.00 90.75 167 GLY A C 1
ATOM 1347 O O . GLY A 1 167 ? -10.910 7.952 -4.861 1.00 90.75 167 GLY A O 1
ATOM 1348 N N . TYR A 1 168 ? -8.947 8.908 -5.446 1.00 88.88 168 TYR A N 1
ATOM 1349 C CA . TYR A 1 168 ? -9.475 10.228 -5.841 1.00 88.88 168 TYR A CA 1
ATOM 1350 C C . TYR A 1 168 ? -10.320 10.954 -4.778 1.00 88.88 168 TYR A C 1
ATOM 1352 O O . TYR A 1 168 ? -11.293 11.641 -5.091 1.00 88.88 168 TYR A O 1
ATOM 1360 N N . LEU A 1 169 ? -9.948 10.845 -3.502 1.00 86.62 169 LEU A N 1
ATOM 1361 C CA . LEU A 1 169 ? -10.693 11.451 -2.390 1.00 86.62 169 LEU A CA 1
ATOM 1362 C C . LEU A 1 169 ? -9.991 12.670 -1.765 1.00 86.62 169 LEU A C 1
ATOM 1364 O O . LEU A 1 169 ? -10.486 13.234 -0.781 1.00 86.62 169 LEU A O 1
ATOM 1368 N N . LYS A 1 170 ? -8.850 13.090 -2.335 1.00 88.44 170 LYS A N 1
ATOM 1369 C CA . LYS A 1 170 ? -7.977 14.151 -1.792 1.00 88.44 170 LYS A CA 1
ATOM 1370 C C . LYS A 1 170 ? -7.616 13.890 -0.326 1.00 88.44 170 LYS A C 1
ATOM 1372 O O . LYS A 1 170 ? -7.579 14.809 0.490 1.00 88.44 170 LYS A O 1
ATOM 1377 N N . LEU A 1 171 ? -7.466 12.615 0.036 1.00 90.25 171 LEU A N 1
ATOM 1378 C CA . LEU A 1 171 ? -7.094 12.204 1.386 1.00 90.25 171 LEU A CA 1
ATOM 1379 C C . LEU A 1 171 ? -5.633 12.540 1.622 1.00 90.25 171 LEU A C 1
ATOM 1381 O O . LEU A 1 171 ? -4.804 12.280 0.763 1.00 90.25 171 LEU A O 1
ATOM 1385 N N . ASP A 1 172 ? -5.310 13.062 2.796 1.00 91.25 172 ASP A N 1
ATOM 1386 C CA . ASP A 1 172 ? -3.951 13.476 3.126 1.00 91.25 172 ASP A CA 1
ATOM 1387 C C . ASP A 1 172 ? -3.396 12.745 4.353 1.00 91.25 172 ASP A C 1
ATOM 1389 O O . ASP A 1 172 ? -3.943 11.758 4.840 1.00 91.25 172 ASP A O 1
ATOM 1393 N N . GLY A 1 173 ? -2.267 13.216 4.876 1.00 91.94 173 GLY A N 1
ATOM 1394 C CA . GLY A 1 173 ? -1.699 12.687 6.108 1.00 91.94 173 GLY A CA 1
ATOM 1395 C C . GLY A 1 173 ? -0.839 11.451 5.875 1.00 91.94 173 GLY A C 1
ATOM 1396 O O . GLY A 1 173 ? -0.055 11.412 4.935 1.00 91.94 173 GLY A O 1
ATOM 1397 N N . ILE A 1 174 ? -0.893 10.486 6.794 1.00 91.50 174 ILE A N 1
ATOM 1398 C CA . ILE A 1 174 ? -0.015 9.304 6.772 1.00 91.50 174 ILE A CA 1
ATOM 1399 C C . ILE A 1 174 ? -0.838 8.026 6.837 1.00 91.50 174 ILE A C 1
ATOM 1401 O O . ILE A 1 174 ? -1.837 7.963 7.556 1.00 91.50 174 ILE A O 1
ATOM 1405 N N . LEU A 1 175 ? -0.372 6.979 6.159 1.00 92.81 175 LEU A N 1
ATOM 1406 C CA . LEU A 1 175 ? -1.001 5.666 6.231 1.00 92.81 175 LEU A CA 1
ATOM 1407 C C . LEU A 1 175 ? -0.827 5.075 7.646 1.00 92.81 175 LEU A C 1
ATOM 1409 O O . LEU A 1 175 ? 0.308 4.846 8.081 1.00 92.81 175 LEU A O 1
ATOM 1413 N N . PRO A 1 176 ? -1.905 4.824 8.412 1.00 94.19 176 PRO A N 1
ATOM 1414 C CA . PRO A 1 176 ? -1.765 4.339 9.776 1.00 94.19 176 PRO A CA 1
ATOM 1415 C C . PRO A 1 176 ? -1.359 2.866 9.800 1.00 94.19 176 PRO A C 1
ATOM 1417 O O . PRO A 1 176 ? -1.871 2.035 9.047 1.00 94.19 176 PRO A O 1
ATOM 1420 N N . ARG A 1 177 ? -0.484 2.504 10.747 1.00 93.25 177 ARG A N 1
ATOM 1421 C CA . ARG A 1 177 ? -0.064 1.105 10.936 1.00 93.25 177 ARG A CA 1
ATOM 1422 C C . ARG A 1 177 ? -1.254 0.187 11.210 1.00 93.25 177 ARG A C 1
ATOM 1424 O O . ARG A 1 177 ? -1.219 -0.966 10.807 1.00 93.25 177 ARG A O 1
ATOM 1431 N N . GLU A 1 178 ? -2.299 0.694 11.868 1.00 95.38 178 GLU A N 1
ATOM 1432 C CA . GLU A 1 178 ? -3.494 -0.041 12.294 1.00 95.38 178 GLU A CA 1
ATOM 1433 C C . GLU A 1 178 ? -4.241 -0.749 11.153 1.00 95.38 178 GLU A C 1
ATOM 1435 O O . GLU A 1 178 ? -5.020 -1.659 11.432 1.00 95.38 178 GLU A O 1
ATOM 1440 N N . LEU A 1 179 ? -3.954 -0.438 9.882 1.00 94.88 179 LEU A N 1
ATOM 1441 C CA . LEU A 1 179 ? -4.430 -1.231 8.745 1.00 94.88 179 LEU A CA 1
ATOM 1442 C C . LEU A 1 179 ? -4.045 -2.714 8.833 1.00 94.88 179 LEU A C 1
ATOM 1444 O O . LEU A 1 179 ? -4.780 -3.548 8.312 1.00 94.88 179 LEU A O 1
ATOM 1448 N N . TYR A 1 180 ? -2.982 -3.079 9.568 1.00 93.94 180 TYR A N 1
ATOM 1449 C CA . TYR A 1 180 ? -2.653 -4.487 9.834 1.00 93.94 180 TYR A CA 1
ATOM 1450 C C . TYR A 1 180 ? -3.811 -5.254 10.512 1.00 93.94 180 TYR A C 1
ATOM 1452 O O . TYR A 1 180 ? -3.875 -6.479 10.441 1.00 93.94 180 TYR A O 1
ATOM 1460 N N . LEU A 1 181 ? -4.748 -4.567 11.175 1.00 95.88 181 LEU A N 1
ATOM 1461 C CA . LEU A 1 181 ? -5.909 -5.187 11.822 1.00 95.88 181 LEU A CA 1
ATOM 1462 C C . LEU A 1 181 ? -6.957 -5.698 10.815 1.00 95.88 181 LEU A C 1
ATOM 1464 O O . LEU A 1 181 ? -7.861 -6.444 11.202 1.00 95.88 181 LEU A O 1
ATOM 1468 N N . LEU A 1 182 ? -6.847 -5.321 9.537 1.00 96.12 182 LEU A N 1
ATOM 1469 C CA . LEU A 1 182 ? -7.731 -5.748 8.452 1.00 96.12 182 LEU A CA 1
ATOM 1470 C C . LEU A 1 182 ? -7.266 -7.091 7.865 1.00 96.12 182 LEU A C 1
ATOM 1472 O O . LEU A 1 182 ? -6.904 -7.211 6.700 1.00 96.12 182 LEU A O 1
ATOM 1476 N N . ASP A 1 183 ? -7.295 -8.131 8.694 1.00 93.50 183 ASP A N 1
ATOM 1477 C CA . ASP A 1 183 ? -6.722 -9.460 8.433 1.00 93.50 183 ASP A CA 1
ATOM 1478 C C . ASP A 1 183 ? -7.316 -10.239 7.237 1.00 93.50 183 ASP A C 1
ATOM 1480 O O . ASP A 1 183 ? -6.753 -11.248 6.802 1.00 93.50 183 ASP A O 1
ATOM 1484 N N . GLN A 1 184 ? -8.453 -9.797 6.697 1.00 96.62 184 GLN A N 1
ATOM 1485 C CA . GLN A 1 184 ? -9.110 -10.384 5.520 1.00 96.62 184 GLN A CA 1
ATOM 1486 C C . GLN A 1 184 ? -9.034 -9.494 4.271 1.00 96.62 184 GLN A C 1
ATOM 1488 O O . GLN A 1 184 ? -9.643 -9.832 3.253 1.00 96.62 184 GLN A O 1
ATOM 1493 N N . LEU A 1 185 ? -8.303 -8.376 4.338 1.00 97.81 185 LEU A N 1
ATOM 1494 C CA . LEU A 1 185 ? -8.153 -7.451 3.223 1.00 97.81 185 LEU A CA 1
ATOM 1495 C C . LEU A 1 185 ? -7.415 -8.140 2.070 1.00 97.81 185 LEU A C 1
ATOM 1497 O O . LEU A 1 185 ? -6.335 -8.698 2.259 1.00 97.81 185 LEU A O 1
ATOM 1501 N N . LYS A 1 186 ? -8.035 -8.108 0.893 1.00 98.38 186 LYS A N 1
ATOM 1502 C CA . LYS A 1 186 ? -7.508 -8.613 -0.380 1.00 98.38 186 LYS A CA 1
ATOM 1503 C C . LYS A 1 186 ? -7.100 -7.481 -1.307 1.00 98.38 186 LYS A C 1
ATOM 1505 O O . LYS A 1 186 ? -6.183 -7.650 -2.094 1.00 98.38 186 LYS A O 1
ATOM 1510 N N . GLU A 1 187 ? -7.755 -6.337 -1.199 1.00 98.56 187 GLU A N 1
ATOM 1511 C CA . GLU A 1 187 ? -7.498 -5.195 -2.064 1.00 98.56 187 GLU A CA 1
ATOM 1512 C C . GLU A 1 187 ? -7.468 -3.918 -1.230 1.00 98.56 187 GLU A C 1
ATOM 1514 O O . GLU A 1 187 ? -8.423 -3.623 -0.500 1.00 98.56 187 GLU A O 1
ATOM 1519 N N . LEU A 1 188 ? -6.345 -3.210 -1.318 1.00 97.88 188 LEU A N 1
ATOM 1520 C CA . LEU A 1 188 ? -6.158 -1.881 -0.763 1.00 97.88 188 LEU A CA 1
ATOM 1521 C C . LEU A 1 188 ? -5.839 -0.937 -1.911 1.00 97.88 188 LEU A C 1
ATOM 1523 O O . LEU A 1 188 ? -4.728 -0.956 -2.435 1.00 97.88 188 LEU A O 1
ATOM 1527 N N . ASP A 1 189 ? -6.822 -0.124 -2.251 1.00 97.38 189 ASP A N 1
ATOM 1528 C CA . ASP A 1 189 ? -6.713 0.916 -3.250 1.00 97.38 189 ASP A CA 1
ATOM 1529 C C . ASP A 1 189 ? -6.910 2.284 -2.580 1.00 97.38 189 ASP A C 1
ATOM 1531 O O . ASP A 1 189 ? -7.952 2.563 -1.977 1.00 97.38 189 ASP A O 1
ATOM 1535 N N . MET A 1 190 ? -5.862 3.107 -2.642 1.00 96.00 190 MET A N 1
ATOM 1536 C CA . MET A 1 190 ? -5.810 4.472 -2.118 1.00 96.00 190 MET A CA 1
ATOM 1537 C C . MET A 1 190 ? -5.103 5.421 -3.098 1.00 96.00 190 MET A C 1
ATOM 1539 O O . MET A 1 190 ? -4.479 6.400 -2.676 1.00 96.00 190 MET A O 1
ATOM 1543 N N . HIS A 1 191 ? -5.152 5.119 -4.396 1.00 96.81 191 HIS A N 1
ATOM 1544 C CA . HIS A 1 191 ? -4.424 5.882 -5.404 1.00 96.81 191 HIS A CA 1
ATOM 1545 C C . HIS A 1 191 ? -4.933 7.320 -5.581 1.00 96.81 191 HIS A C 1
ATOM 1547 O O . HIS A 1 191 ? -6.040 7.652 -5.161 1.00 96.81 191 HIS A O 1
ATOM 1553 N N . ALA A 1 192 ? -4.122 8.175 -6.207 1.00 95.56 192 ALA A N 1
ATOM 1554 C CA . ALA A 1 192 ? -4.495 9.553 -6.541 1.00 95.56 192 ALA A CA 1
ATOM 1555 C C . ALA A 1 192 ? -5.059 10.329 -5.334 1.00 95.56 192 ALA A C 1
ATOM 1557 O O . ALA A 1 192 ? -6.179 10.847 -5.342 1.00 95.56 192 ALA A O 1
ATOM 1558 N N . ASN A 1 193 ? -4.265 10.365 -4.269 1.00 94.25 193 ASN A N 1
ATOM 1559 C CA . ASN A 1 193 ? -4.529 11.095 -3.034 1.00 94.25 193 ASN A CA 1
ATOM 1560 C C . ASN A 1 193 ? -3.265 11.885 -2.638 1.00 94.25 193 ASN A C 1
ATOM 1562 O O . ASN A 1 193 ? -2.243 11.844 -3.317 1.00 94.25 193 ASN A O 1
ATOM 1566 N N . ASP A 1 194 ? -3.323 12.594 -1.517 1.00 93.88 194 ASP A N 1
ATOM 1567 C CA . ASP A 1 194 ? -2.239 13.408 -0.966 1.00 93.88 194 ASP A CA 1
ATOM 1568 C C . ASP A 1 194 ? -1.549 12.718 0.232 1.00 93.88 194 ASP A C 1
ATOM 1570 O O . ASP A 1 194 ? -1.024 13.387 1.133 1.00 93.88 194 ASP A O 1
ATOM 1574 N N . PHE A 1 195 ? -1.561 11.376 0.302 1.00 94.75 195 PHE A N 1
ATOM 1575 C CA . PHE A 1 195 ? -0.883 10.654 1.385 1.00 94.75 195 PHE A CA 1
ATOM 1576 C C . PHE A 1 195 ? 0.624 10.854 1.314 1.00 94.75 195 PHE A C 1
ATOM 1578 O O . PHE A 1 195 ? 1.222 10.794 0.250 1.00 94.75 195 PHE A O 1
ATOM 1585 N N . GLN A 1 196 ? 1.259 11.027 2.467 1.00 94.56 196 GLN A N 1
ATOM 1586 C CA . GLN A 1 196 ? 2.697 11.233 2.585 1.00 94.56 196 GLN A CA 1
ATOM 1587 C C . GLN A 1 196 ? 3.322 10.261 3.588 1.00 94.56 196 GLN A C 1
ATOM 1589 O O . GLN A 1 196 ? 2.646 9.560 4.348 1.00 94.56 196 GLN A O 1
ATOM 1594 N N . GLY A 1 197 ? 4.652 10.270 3.635 1.00 94.00 197 GLY A N 1
ATOM 1595 C CA . GLY A 1 197 ? 5.431 9.499 4.596 1.00 94.00 197 GLY A CA 1
ATOM 1596 C C . GLY A 1 197 ? 5.965 8.193 4.022 1.00 94.00 197 GLY A C 1
ATOM 1597 O O . GLY A 1 197 ? 5.906 7.932 2.825 1.00 94.00 197 GLY A O 1
ATOM 1598 N N . VAL A 1 198 ? 6.508 7.366 4.910 1.00 94.88 198 VAL A N 1
ATOM 1599 C CA . VAL A 1 198 ? 7.040 6.046 4.556 1.00 94.88 198 VAL A CA 1
ATOM 1600 C C . VAL A 1 198 ? 5.945 4.986 4.625 1.00 94.88 198 VAL A C 1
ATOM 1602 O O . VAL A 1 198 ? 5.079 5.037 5.504 1.00 94.88 198 VAL A O 1
ATOM 1605 N N . LEU A 1 199 ? 6.021 3.975 3.755 1.00 91.38 199 LEU A N 1
ATOM 1606 C CA . LEU A 1 199 ? 5.153 2.803 3.848 1.00 91.38 199 LEU A CA 1
ATOM 1607 C C . LEU A 1 199 ? 5.397 2.090 5.198 1.00 91.38 199 LEU A C 1
ATOM 1609 O O . LEU A 1 199 ? 6.536 1.699 5.483 1.00 91.38 199 LEU A O 1
ATOM 1613 N N . PRO A 1 200 ? 4.385 1.920 6.072 1.00 89.88 200 PRO A N 1
ATOM 1614 C CA . PRO A 1 200 ? 4.628 1.363 7.396 1.00 89.88 200 PRO A CA 1
ATOM 1615 C C . PRO A 1 200 ? 4.934 -0.136 7.307 1.00 89.88 200 PRO A C 1
ATOM 1617 O O . PRO A 1 200 ? 4.043 -0.931 7.030 1.00 89.88 200 PRO A O 1
ATOM 1620 N N . TYR A 1 201 ? 6.156 -0.551 7.652 1.00 86.38 201 TYR A N 1
ATOM 1621 C CA . TYR A 1 201 ? 6.578 -1.961 7.565 1.00 86.38 201 TYR A CA 1
ATOM 1622 C C . TYR A 1 201 ? 5.629 -2.947 8.274 1.00 86.38 201 TYR A C 1
ATOM 1624 O O . TYR A 1 201 ? 5.464 -4.075 7.828 1.00 86.38 201 TYR A O 1
ATOM 1632 N N . LYS A 1 202 ? 4.954 -2.525 9.356 1.00 78.75 202 LYS A N 1
ATOM 1633 C CA . LYS A 1 202 ? 4.016 -3.371 10.120 1.00 78.75 202 LYS A CA 1
ATOM 1634 C C . LYS A 1 202 ? 2.735 -3.737 9.373 1.00 78.75 202 LYS A C 1
ATOM 1636 O O . LYS A 1 202 ? 2.052 -4.660 9.813 1.00 78.75 202 LYS A O 1
ATOM 1641 N N . ILE A 1 203 ? 2.377 -3.060 8.276 1.00 78.31 203 ILE A N 1
ATOM 1642 C CA . ILE A 1 203 ? 1.159 -3.422 7.528 1.00 78.31 203 ILE A CA 1
ATOM 1643 C C . ILE A 1 203 ? 1.227 -4.879 7.042 1.00 78.31 203 ILE A C 1
ATOM 1645 O O . ILE A 1 203 ? 0.216 -5.577 7.011 1.00 78.31 203 ILE A O 1
ATOM 1649 N N . VAL A 1 204 ? 2.431 -5.391 6.775 1.00 84.25 204 VAL A N 1
ATOM 1650 C CA . VAL A 1 204 ? 2.643 -6.755 6.270 1.00 84.25 204 VAL A CA 1
ATOM 1651 C C . VAL A 1 204 ? 2.404 -7.849 7.317 1.00 84.25 204 VAL A C 1
ATOM 1653 O O . VAL A 1 204 ? 2.150 -8.996 6.951 1.00 84.25 204 VAL A O 1
ATOM 1656 N N . ASP A 1 205 ? 2.420 -7.517 8.616 1.00 82.69 205 ASP A N 1
ATOM 1657 C CA . ASP A 1 205 ? 2.209 -8.495 9.691 1.00 82.69 205 ASP A CA 1
ATOM 1658 C C . ASP A 1 205 ? 0.789 -9.078 9.646 1.00 82.69 205 ASP A C 1
ATOM 1660 O O . ASP A 1 205 ? 0.580 -10.268 9.930 1.00 82.69 205 ASP A O 1
ATOM 1664 N N . GLY A 1 206 ? -0.174 -8.233 9.264 1.00 84.88 206 GLY A N 1
ATOM 1665 C CA . GLY A 1 206 ? -1.601 -8.538 9.258 1.00 84.88 206 GLY A CA 1
ATOM 1666 C C . GLY A 1 206 ? -2.232 -8.676 7.873 1.00 84.88 206 GLY A C 1
ATOM 1667 O O . GLY A 1 206 ? -3.149 -9.481 7.710 1.00 84.88 206 GLY A O 1
ATOM 1668 N N . LEU A 1 207 ? -1.708 -7.994 6.849 1.00 92.81 207 LEU A N 1
ATOM 1669 C CA . LEU A 1 207 ? -2.262 -7.998 5.486 1.00 92.81 207 LEU A CA 1
ATOM 1670 C C . LEU A 1 207 ? -1.818 -9.212 4.645 1.00 92.81 207 LEU A C 1
ATOM 1672 O O . LEU A 1 207 ? -1.517 -9.114 3.460 1.00 92.81 207 LEU A O 1
ATOM 1676 N N . ARG A 1 208 ? -1.797 -10.407 5.241 1.00 91.19 208 ARG A N 1
ATOM 1677 C CA . ARG A 1 208 ? -1.302 -11.644 4.595 1.00 91.19 208 ARG A CA 1
ATOM 1678 C C . ARG A 1 208 ? -2.187 -12.156 3.457 1.00 91.19 208 ARG A C 1
ATOM 1680 O O . ARG A 1 208 ? -1.782 -13.055 2.722 1.00 91.19 208 ARG A O 1
ATOM 1687 N N . ASN A 1 209 ? -3.412 -11.644 3.371 1.00 96.44 209 ASN A N 1
ATOM 1688 C CA . ASN A 1 209 ? -4.373 -11.978 2.326 1.00 96.44 209 ASN A CA 1
ATOM 1689 C C . ASN A 1 209 ? -4.409 -10.950 1.193 1.00 96.44 209 ASN A C 1
ATOM 1691 O O . ASN A 1 209 ? -5.211 -11.132 0.282 1.00 96.44 209 ASN A O 1
ATOM 1695 N N . LEU A 1 210 ? -3.567 -9.912 1.250 1.00 98.12 210 LEU A N 1
ATOM 1696 C CA . LEU A 1 210 ? -3.552 -8.852 0.256 1.00 98.12 210 LEU A CA 1
ATOM 1697 C C . LEU A 1 210 ? -3.074 -9.399 -1.091 1.00 98.12 210 LEU A C 1
ATOM 1699 O O . LEU A 1 210 ? -2.020 -10.027 -1.178 1.00 98.12 210 LEU A O 1
ATOM 1703 N N . GLU A 1 211 ? -3.885 -9.166 -2.113 1.00 98.62 211 GLU A N 1
ATOM 1704 C CA . GLU A 1 211 ? -3.690 -9.565 -3.505 1.00 98.62 211 GLU A CA 1
ATOM 1705 C C . GLU A 1 211 ? -3.387 -8.339 -4.377 1.00 98.62 211 GLU A C 1
ATOM 1707 O O . GLU A 1 211 ? -2.579 -8.433 -5.294 1.00 98.62 211 GLU A O 1
ATOM 1712 N N . ILE A 1 212 ? -3.978 -7.184 -4.068 1.00 98.75 212 ILE A N 1
ATOM 1713 C CA . ILE A 1 212 ? -3.817 -5.942 -4.833 1.00 98.75 212 ILE A CA 1
ATOM 1714 C C . ILE A 1 212 ? -3.471 -4.803 -3.869 1.00 98.75 212 ILE A C 1
ATOM 1716 O O . ILE A 1 212 ? -4.190 -4.576 -2.888 1.00 98.75 212 ILE A O 1
ATOM 1720 N N . LEU A 1 213 ? -2.364 -4.111 -4.145 1.00 98.25 213 LEU A N 1
ATOM 1721 C CA . LEU A 1 213 ? -1.929 -2.909 -3.437 1.00 98.25 213 LEU A CA 1
ATOM 1722 C C . LEU A 1 213 ? -1.709 -1.766 -4.432 1.00 98.25 213 LEU A C 1
ATOM 1724 O O . LEU A 1 213 ? -0.747 -1.791 -5.203 1.00 98.25 213 LEU A O 1
ATOM 1728 N N . GLU A 1 214 ? -2.569 -0.754 -4.360 1.00 98.44 214 GLU A N 1
ATOM 1729 C CA . GLU A 1 214 ? -2.512 0.437 -5.207 1.00 98.44 214 GLU A CA 1
ATOM 1730 C C . GLU A 1 214 ? -2.360 1.692 -4.354 1.00 98.44 214 GLU A C 1
ATOM 1732 O O . GLU A 1 214 ? -3.287 2.128 -3.671 1.00 98.44 214 GLU A O 1
ATOM 1737 N N . LEU A 1 215 ? -1.154 2.259 -4.385 1.00 97.94 215 LEU A N 1
ATOM 1738 C CA . LEU A 1 215 ? -0.779 3.479 -3.663 1.00 97.94 215 LEU A CA 1
ATOM 1739 C C . LEU A 1 215 ? -0.173 4.529 -4.606 1.00 97.94 215 LEU A C 1
ATOM 1741 O O . LEU A 1 215 ? 0.501 5.455 -4.159 1.00 97.94 215 LEU A O 1
ATOM 1745 N N . HIS A 1 216 ? -0.350 4.354 -5.914 1.00 98.56 216 HIS A N 1
ATOM 1746 C CA . HIS A 1 216 ? 0.211 5.229 -6.934 1.00 98.56 216 HIS A CA 1
ATOM 1747 C C . HIS A 1 216 ? -0.384 6.644 -6.878 1.00 98.56 216 HIS A C 1
ATOM 1749 O O . HIS A 1 216 ? -1.454 6.846 -6.299 1.00 98.56 216 HIS A O 1
ATOM 1755 N N . MET A 1 217 ? 0.314 7.621 -7.462 1.00 98.19 217 MET A N 1
ATOM 1756 C CA . MET A 1 217 ? -0.072 9.038 -7.463 1.00 98.19 217 MET A CA 1
ATOM 1757 C C . MET A 1 217 ? -0.342 9.563 -6.046 1.00 98.19 217 MET A C 1
ATOM 1759 O O . MET A 1 217 ? -1.450 9.978 -5.716 1.00 98.19 217 MET A O 1
ATOM 1763 N N . ASN A 1 218 ? 0.670 9.470 -5.190 1.00 98.06 218 ASN A N 1
ATOM 1764 C CA . ASN A 1 218 ? 0.660 9.970 -3.818 1.00 98.06 218 ASN A CA 1
ATOM 1765 C C . ASN A 1 218 ? 2.033 10.598 -3.500 1.00 98.06 218 ASN A C 1
ATOM 1767 O O . ASN A 1 218 ? 2.906 10.729 -4.355 1.00 98.06 218 ASN A O 1
ATOM 1771 N N . GLY A 1 219 ? 2.240 11.003 -2.250 1.00 97.44 219 GLY A N 1
ATOM 1772 C CA . GLY A 1 219 ? 3.491 11.540 -1.720 1.00 97.44 219 GLY A CA 1
ATOM 1773 C C . GLY A 1 219 ? 4.317 10.553 -0.886 1.00 97.44 219 GLY A C 1
ATOM 1774 O O . GLY A 1 219 ? 5.022 10.986 0.033 1.00 97.44 219 GLY A O 1
ATOM 1775 N N . PHE A 1 220 ? 4.226 9.239 -1.127 1.00 97.69 220 PHE A N 1
ATOM 1776 C CA . PHE A 1 220 ? 5.013 8.261 -0.366 1.00 97.69 220 PHE A CA 1
ATOM 1777 C C . PHE A 1 220 ? 6.501 8.357 -0.711 1.00 97.69 220 PHE A C 1
ATOM 1779 O O . PHE A 1 220 ? 6.859 8.442 -1.880 1.00 97.69 220 PHE A O 1
ATOM 1786 N N . PHE A 1 221 ? 7.377 8.310 0.295 1.00 97.38 221 PHE A N 1
ATOM 1787 C CA . PHE A 1 221 ? 8.827 8.419 0.107 1.00 97.38 221 PHE A CA 1
ATOM 1788 C C . PHE A 1 221 ? 9.620 7.396 0.924 1.00 97.38 221 PHE A C 1
ATOM 1790 O O . PHE A 1 221 ? 9.086 6.668 1.765 1.00 97.38 221 PHE A O 1
ATOM 1797 N N . GLY A 1 222 ? 10.934 7.370 0.696 1.00 96.44 222 GLY A N 1
ATOM 1798 C CA . GLY A 1 222 ? 11.860 6.436 1.332 1.00 96.44 222 GLY A CA 1
ATOM 1799 C C . GLY A 1 222 ? 12.000 5.139 0.539 1.00 96.44 222 GLY A C 1
ATOM 1800 O O . GLY A 1 222 ? 11.579 5.050 -0.611 1.00 96.44 222 GLY A O 1
ATOM 1801 N N . ASN A 1 223 ? 12.622 4.129 1.142 1.00 95.81 223 ASN A N 1
ATOM 1802 C CA . ASN A 1 223 ? 12.923 2.880 0.445 1.00 95.81 223 ASN A CA 1
ATOM 1803 C C . ASN A 1 223 ? 11.742 1.908 0.510 1.00 95.81 223 ASN A C 1
ATOM 1805 O O . ASN A 1 223 ? 11.083 1.791 1.548 1.00 95.81 223 ASN A O 1
ATOM 1809 N N . LEU A 1 224 ? 11.549 1.117 -0.548 1.00 93.94 224 LEU A N 1
ATOM 1810 C CA . LEU A 1 224 ? 10.678 -0.052 -0.475 1.00 93.94 224 LEU A CA 1
ATOM 1811 C C . LEU A 1 224 ? 11.299 -1.085 0.477 1.00 93.94 224 LEU A C 1
ATOM 1813 O O . LEU A 1 224 ? 12.354 -1.661 0.209 1.00 93.94 224 LEU A O 1
ATOM 1817 N N . HIS A 1 225 ? 10.663 -1.291 1.627 1.00 91.88 225 HIS A N 1
ATOM 1818 C CA . HIS A 1 225 ? 11.214 -2.112 2.701 1.00 91.88 225 HIS A CA 1
ATOM 1819 C C . HIS A 1 225 ? 11.175 -3.614 2.368 1.00 91.88 225 HIS A C 1
ATOM 1821 O O . HIS A 1 225 ? 10.221 -4.124 1.774 1.00 91.88 225 HIS A O 1
ATOM 1827 N N . ARG A 1 226 ? 12.180 -4.364 2.833 1.00 93.56 226 ARG A N 1
ATOM 1828 C CA . ARG A 1 226 ? 12.303 -5.818 2.605 1.00 93.56 226 ARG A CA 1
ATOM 1829 C C . ARG A 1 226 ? 11.100 -6.620 3.124 1.00 93.56 226 ARG A C 1
ATOM 1831 O O . ARG A 1 226 ? 10.753 -7.675 2.600 1.00 93.56 226 ARG A O 1
ATOM 1838 N N . GLU A 1 227 ? 10.410 -6.101 4.137 1.00 93.69 227 GLU A N 1
ATOM 1839 C CA . GLU A 1 227 ? 9.253 -6.740 4.754 1.00 93.69 227 GLU A CA 1
ATOM 1840 C C . GLU A 1 227 ? 8.051 -6.859 3.792 1.00 93.69 227 GLU A C 1
ATOM 1842 O O . GLU A 1 227 ? 7.129 -7.620 4.081 1.00 93.69 227 GLU A O 1
ATOM 1847 N N . ILE A 1 228 ? 8.080 -6.209 2.613 1.00 92.88 228 ILE A N 1
ATOM 1848 C CA . ILE A 1 228 ? 7.071 -6.374 1.549 1.00 92.88 228 ILE A CA 1
ATOM 1849 C C . ILE A 1 228 ? 6.910 -7.848 1.128 1.00 92.88 228 ILE A C 1
ATOM 1851 O O . ILE A 1 228 ? 5.811 -8.276 0.781 1.00 92.88 228 ILE A O 1
ATOM 1855 N N . ALA A 1 229 ? 7.964 -8.664 1.284 1.00 94.25 229 ALA A N 1
ATOM 1856 C CA . ALA A 1 229 ? 7.936 -10.121 1.104 1.00 94.25 229 ALA A CA 1
ATOM 1857 C C . ALA A 1 229 ? 6.913 -10.851 2.007 1.00 94.25 229 ALA A C 1
ATOM 1859 O O . ALA A 1 229 ? 6.582 -12.017 1.776 1.00 94.25 229 ALA A O 1
ATOM 1860 N N . GLY A 1 230 ? 6.407 -10.193 3.056 1.00 94.00 230 GLY A N 1
ATOM 1861 C CA . GLY A 1 230 ? 5.340 -10.706 3.915 1.00 94.00 230 GLY A CA 1
ATOM 1862 C C . GLY A 1 230 ? 3.973 -10.798 3.225 1.00 94.00 230 GLY A C 1
ATOM 1863 O O . GLY A 1 230 ? 3.147 -11.622 3.629 1.00 94.00 230 GLY A O 1
ATOM 1864 N N . LEU A 1 231 ? 3.742 -10.027 2.157 1.00 95.31 231 LEU A N 1
ATOM 1865 C CA . LEU A 1 231 ? 2.489 -9.991 1.392 1.00 95.31 231 LEU A CA 1
ATOM 1866 C C . LEU A 1 231 ? 2.406 -11.158 0.396 1.00 95.31 231 LEU A C 1
ATOM 1868 O O . LEU A 1 231 ? 2.314 -10.978 -0.809 1.00 95.31 231 LEU A O 1
ATOM 1872 N N . ARG A 1 232 ? 2.464 -12.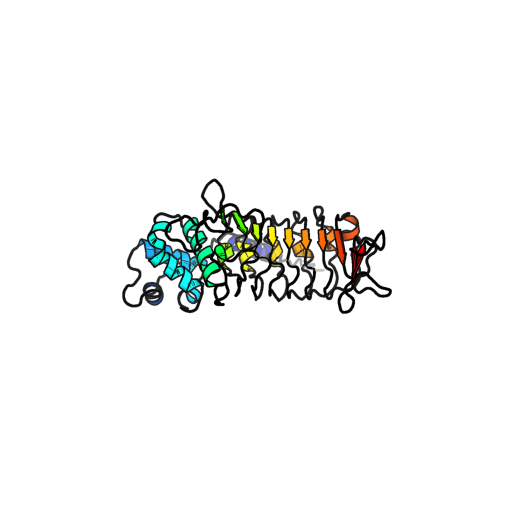394 0.896 1.00 94.00 232 ARG A N 1
ATOM 1873 C CA . ARG A 1 232 ? 2.703 -13.605 0.083 1.00 94.00 232 ARG A CA 1
ATOM 1874 C C . ARG A 1 232 ? 1.685 -13.892 -1.026 1.00 94.00 232 ARG A C 1
ATOM 1876 O O . ARG A 1 232 ? 1.993 -14.706 -1.887 1.00 94.00 232 ARG A O 1
ATOM 1883 N N . LYS A 1 233 ? 0.493 -13.293 -0.970 1.00 97.69 233 LYS A N 1
ATOM 1884 C CA . LYS A 1 233 ? -0.566 -13.442 -1.983 1.00 97.69 233 LYS A CA 1
ATOM 1885 C C . LYS A 1 233 ? -0.628 -12.274 -2.966 1.00 97.69 233 LYS A C 1
ATOM 1887 O O . LYS A 1 233 ? -1.546 -12.240 -3.779 1.00 97.69 233 LYS A O 1
ATOM 1892 N N . LEU A 1 234 ? 0.303 -11.324 -2.875 1.00 98.38 234 LEU A N 1
ATOM 1893 C CA . LEU A 1 234 ? 0.297 -10.128 -3.700 1.00 98.38 234 LEU A CA 1
ATOM 1894 C C . LEU A 1 234 ? 0.476 -10.507 -5.172 1.00 98.38 234 LEU A C 1
ATOM 1896 O O . LEU A 1 234 ? 1.407 -11.231 -5.528 1.00 98.38 234 LEU A O 1
ATOM 1900 N N . ARG A 1 235 ? -0.437 -10.002 -5.995 1.00 98.75 235 ARG A N 1
ATOM 1901 C CA . ARG A 1 235 ? -0.503 -10.166 -7.447 1.00 98.75 235 ARG A CA 1
ATOM 1902 C C . ARG A 1 235 ? -0.208 -8.853 -8.148 1.00 98.75 235 ARG A C 1
ATOM 1904 O O . ARG A 1 235 ? 0.504 -8.849 -9.145 1.00 98.75 235 ARG A O 1
ATOM 1911 N N . GLU A 1 236 ? -0.700 -7.742 -7.611 1.00 98.88 236 GLU A N 1
ATOM 1912 C CA . GLU A 1 236 ? -0.515 -6.428 -8.223 1.00 98.88 236 GLU A CA 1
ATOM 1913 C C . GLU A 1 236 ? 0.045 -5.435 -7.204 1.00 98.88 236 GLU A C 1
ATOM 1915 O O . GLU A 1 236 ? -0.510 -5.255 -6.116 1.00 98.88 236 GLU A O 1
ATOM 1920 N N . LEU A 1 237 ? 1.174 -4.822 -7.562 1.00 98.69 237 LEU A N 1
ATOM 1921 C CA . LEU A 1 237 ? 1.848 -3.784 -6.794 1.00 98.69 237 LEU A CA 1
ATOM 1922 C C . LEU A 1 237 ? 2.003 -2.544 -7.675 1.00 98.69 237 LEU A C 1
ATOM 1924 O O . LEU A 1 237 ? 2.877 -2.519 -8.541 1.00 98.69 237 LEU A O 1
ATOM 1928 N N . ARG A 1 238 ? 1.160 -1.531 -7.442 1.00 98.81 238 ARG A N 1
ATOM 1929 C CA . ARG A 1 238 ? 1.180 -0.253 -8.171 1.00 98.81 238 ARG A CA 1
ATOM 1930 C C . ARG A 1 238 ? 1.571 0.887 -7.239 1.00 98.81 238 ARG A C 1
ATOM 1932 O O . ARG A 1 238 ? 0.790 1.273 -6.367 1.00 98.81 238 ARG A O 1
ATOM 1939 N N . LEU A 1 239 ? 2.780 1.407 -7.425 1.00 98.62 239 LEU A N 1
ATOM 1940 C CA . LEU A 1 239 ? 3.397 2.466 -6.622 1.00 98.62 239 LEU A CA 1
ATOM 1941 C C . LEU A 1 239 ? 3.877 3.656 -7.470 1.00 98.62 239 LEU A C 1
ATOM 1943 O O . LEU A 1 239 ? 4.605 4.504 -6.952 1.00 98.62 239 LEU A O 1
ATOM 1947 N N . PHE A 1 240 ? 3.517 3.726 -8.751 1.00 98.62 240 PHE A N 1
ATOM 1948 C CA . PHE A 1 240 ? 3.996 4.779 -9.644 1.00 98.62 240 PHE A CA 1
ATOM 1949 C C . PHE A 1 240 ? 3.619 6.194 -9.189 1.00 98.62 240 PHE A C 1
ATOM 1951 O O . PHE A 1 240 ? 2.674 6.369 -8.417 1.00 98.62 240 PHE A O 1
ATOM 1958 N N . GLY A 1 241 ? 4.341 7.210 -9.659 1.00 98.00 241 GLY A N 1
ATOM 1959 C CA . GLY A 1 241 ? 4.038 8.606 -9.333 1.00 98.00 241 GLY A CA 1
ATOM 1960 C C . GLY A 1 241 ? 4.107 8.873 -7.828 1.00 98.00 241 GLY A C 1
ATOM 1961 O O . GLY A 1 241 ? 3.161 9.395 -7.241 1.00 98.00 241 GLY A O 1
ATOM 1962 N N . ASN A 1 242 ? 5.194 8.433 -7.200 1.00 98.69 242 ASN A N 1
ATOM 1963 C CA . ASN A 1 242 ? 5.512 8.661 -5.792 1.00 98.69 242 ASN A CA 1
ATOM 1964 C C . ASN A 1 242 ? 6.971 9.145 -5.680 1.00 98.69 242 ASN A C 1
ATOM 1966 O O . ASN A 1 242 ? 7.639 9.426 -6.671 1.00 98.69 242 ASN A O 1
ATOM 1970 N N . TYR A 1 243 ? 7.486 9.242 -4.456 1.00 98.38 243 TYR A N 1
ATOM 1971 C CA . TYR A 1 243 ? 8.858 9.644 -4.155 1.00 98.38 243 TYR A CA 1
ATOM 1972 C C . TYR A 1 243 ? 9.698 8.481 -3.589 1.00 98.38 243 TYR A C 1
ATOM 1974 O O . TYR A 1 243 ? 10.592 8.698 -2.760 1.00 98.38 243 TYR A O 1
ATOM 1982 N N . PHE A 1 244 ? 9.406 7.228 -3.969 1.00 98.38 244 PHE A N 1
ATOM 1983 C CA . PHE A 1 244 ? 10.194 6.080 -3.510 1.00 98.38 244 PHE A CA 1
ATOM 1984 C C . PHE A 1 244 ? 11.624 6.165 -4.044 1.00 98.38 244 PHE A C 1
ATOM 1986 O O . PHE A 1 244 ? 11.842 6.461 -5.213 1.00 98.38 244 PHE A O 1
ATOM 1993 N N . ALA A 1 245 ? 12.599 5.883 -3.183 1.00 98.06 245 ALA A N 1
ATOM 1994 C CA . ALA A 1 245 ? 14.019 6.016 -3.481 1.00 98.06 245 ALA A CA 1
ATOM 1995 C C . ALA A 1 245 ? 14.814 4.762 -3.085 1.00 98.06 245 ALA A C 1
ATOM 1997 O O . ALA A 1 245 ? 14.280 3.793 -2.540 1.00 98.06 245 ALA A O 1
ATOM 1998 N N . GLY A 1 246 ? 16.121 4.783 -3.353 1.00 97.88 246 GLY A N 1
ATOM 1999 C CA . GLY A 1 246 ? 17.011 3.658 -3.069 1.00 97.88 246 GLY A CA 1
ATOM 2000 C C . GLY A 1 246 ? 16.883 2.530 -4.095 1.00 97.88 246 GLY A C 1
ATOM 2001 O O . GLY A 1 246 ? 16.369 2.732 -5.190 1.00 97.88 246 GLY A O 1
ATOM 2002 N N . THR A 1 247 ? 17.409 1.350 -3.768 1.00 98.12 247 THR A N 1
ATOM 2003 C CA . THR A 1 247 ? 17.453 0.206 -4.699 1.00 98.12 247 THR A CA 1
ATOM 2004 C C . THR A 1 247 ? 16.218 -0.684 -4.576 1.00 98.12 247 THR A C 1
ATOM 2006 O O . THR A 1 247 ? 15.633 -0.807 -3.498 1.00 98.12 247 THR A O 1
ATOM 2009 N N . LEU A 1 248 ? 15.842 -1.351 -5.671 1.00 97.75 248 LEU A N 1
ATOM 2010 C CA . LEU A 1 248 ? 14.780 -2.358 -5.666 1.00 97.75 248 LEU A CA 1
ATOM 2011 C C . LEU A 1 248 ? 15.177 -3.569 -4.790 1.00 97.75 248 LEU A C 1
ATOM 2013 O O . LEU A 1 248 ? 16.223 -4.179 -5.036 1.00 97.75 248 LEU A O 1
ATOM 2017 N N . PRO A 1 249 ? 14.339 -4.002 -3.824 1.00 96.69 249 PRO A N 1
ATOM 2018 C CA . PRO A 1 249 ? 14.590 -5.191 -3.008 1.00 96.69 249 PRO A CA 1
ATOM 2019 C C . PRO A 1 249 ? 14.279 -6.469 -3.808 1.00 96.69 249 PRO A C 1
ATOM 2021 O O . PRO A 1 249 ? 13.270 -7.149 -3.611 1.00 96.69 249 PRO A O 1
ATOM 2024 N N . GLY A 1 250 ? 15.137 -6.776 -4.785 1.00 97.44 250 GLY A N 1
ATOM 2025 C CA . GLY A 1 250 ? 14.893 -7.808 -5.795 1.00 97.44 250 GLY A CA 1
ATOM 2026 C C . GLY A 1 250 ? 14.670 -9.211 -5.233 1.00 97.44 250 GLY A C 1
ATOM 2027 O O . GLY A 1 250 ? 13.824 -9.946 -5.741 1.00 97.44 250 GLY A O 1
ATOM 2028 N N . LYS A 1 251 ? 15.383 -9.593 -4.165 1.00 97.88 251 LYS A N 1
ATOM 2029 C CA . LYS A 1 251 ? 15.232 -10.913 -3.524 1.00 97.88 251 LYS A CA 1
ATOM 2030 C C . LYS A 1 251 ? 13.861 -11.062 -2.870 1.00 97.88 251 LYS A C 1
ATOM 2032 O O . LYS A 1 251 ? 13.239 -12.119 -2.979 1.00 97.88 251 LYS A O 1
ATOM 2037 N N . GLU A 1 252 ? 13.401 -10.008 -2.214 1.00 97.56 252 GLU A N 1
ATOM 2038 C CA . GLU A 1 252 ? 12.128 -9.942 -1.512 1.00 97.56 252 GLU A CA 1
ATOM 2039 C C . GLU A 1 252 ? 10.957 -9.894 -2.486 1.00 97.56 252 GLU A C 1
ATOM 2041 O O . GLU A 1 252 ? 10.041 -10.706 -2.358 1.00 97.56 252 GLU A O 1
ATOM 2046 N N . LEU A 1 253 ? 11.020 -9.045 -3.515 1.00 98.00 253 LEU A N 1
ATOM 2047 C CA . LEU A 1 253 ? 10.017 -9.019 -4.584 1.00 98.00 253 LEU A CA 1
ATOM 2048 C C . LEU A 1 253 ? 9.934 -10.376 -5.290 1.00 98.00 253 LEU A C 1
ATOM 2050 O O . LEU A 1 253 ? 8.852 -10.933 -5.434 1.00 98.00 253 LEU A O 1
ATOM 2054 N N . ALA A 1 254 ? 11.075 -10.989 -5.616 1.00 97.88 254 ALA A N 1
ATOM 2055 C CA . ALA A 1 254 ? 11.126 -12.310 -6.238 1.00 97.88 254 ALA A CA 1
ATOM 2056 C C . ALA A 1 254 ? 10.576 -13.451 -5.361 1.00 97.88 254 ALA A C 1
ATOM 2058 O O . ALA A 1 254 ? 10.379 -14.568 -5.861 1.00 97.88 254 ALA A O 1
ATOM 2059 N N . SER A 1 255 ? 10.366 -13.224 -4.060 1.00 97.62 255 SER A N 1
ATOM 2060 C CA . SER A 1 255 ? 9.735 -14.194 -3.157 1.00 97.62 255 SER A CA 1
ATOM 2061 C C . SER A 1 255 ? 8.207 -14.229 -3.296 1.00 97.62 255 SER A C 1
ATOM 2063 O O . SER A 1 255 ? 7.597 -15.257 -2.996 1.00 97.62 255 SER A O 1
ATOM 2065 N N . LEU A 1 256 ? 7.603 -13.162 -3.825 1.00 97.50 256 LEU A N 1
ATOM 2066 C CA . LEU A 1 256 ? 6.167 -13.021 -4.054 1.00 97.50 256 LEU A CA 1
ATOM 2067 C C . LEU A 1 256 ? 5.775 -13.705 -5.372 1.00 97.50 256 LEU A C 1
ATOM 2069 O O . LEU A 1 256 ? 5.610 -13.074 -6.409 1.00 97.50 256 LEU A O 1
ATOM 2073 N N . LYS A 1 257 ? 5.685 -15.040 -5.350 1.00 97.19 257 LYS A N 1
ATOM 2074 C CA . LYS A 1 257 ? 5.543 -15.884 -6.557 1.00 97.19 257 LYS A CA 1
ATOM 2075 C C . LYS A 1 257 ? 4.274 -15.650 -7.374 1.00 97.19 257 LYS A C 1
ATOM 2077 O O . LYS A 1 257 ? 4.241 -16.066 -8.531 1.00 97.19 257 LYS A O 1
ATOM 2082 N N . ASP A 1 258 ? 3.276 -15.019 -6.769 1.00 98.19 258 ASP A N 1
ATOM 2083 C CA . ASP A 1 258 ? 1.999 -14.703 -7.396 1.00 98.19 258 ASP A CA 1
ATOM 2084 C C . ASP A 1 258 ? 1.966 -13.322 -8.063 1.00 98.19 258 ASP A C 1
ATOM 2086 O O . ASP A 1 258 ? 0.955 -13.003 -8.677 1.00 98.19 258 ASP A O 1
ATOM 2090 N N . LEU A 1 259 ? 3.057 -12.540 -8.011 1.00 98.56 259 LEU A N 1
ATOM 2091 C CA . LEU A 1 259 ? 3.125 -11.241 -8.680 1.00 98.56 259 LEU A CA 1
ATOM 2092 C C . LEU A 1 259 ? 2.944 -11.368 -10.195 1.00 98.56 259 LEU A C 1
ATOM 2094 O O . LEU A 1 259 ? 3.659 -12.109 -10.874 1.00 98.56 259 LEU A O 1
ATOM 2098 N N . GLU A 1 260 ? 2.006 -10.573 -10.690 1.00 98.75 260 GLU A N 1
ATOM 2099 C CA . GLU A 1 260 ? 1.605 -10.405 -12.082 1.00 98.75 260 GLU A CA 1
ATOM 2100 C C . GLU A 1 260 ? 1.948 -8.992 -12.572 1.00 98.75 260 GLU A C 1
ATOM 2102 O O . GLU A 1 260 ? 2.409 -8.828 -13.701 1.00 98.75 260 GLU A O 1
ATOM 2107 N N . VAL A 1 261 ? 1.798 -7.979 -11.714 1.00 98.88 261 VAL A N 1
ATOM 2108 C CA . VAL A 1 261 ? 2.059 -6.574 -12.049 1.00 98.88 261 VAL A CA 1
ATOM 2109 C C . VAL A 1 261 ? 3.002 -5.955 -11.026 1.00 98.88 261 VAL A C 1
ATOM 2111 O O . VAL A 1 261 ? 2.718 -5.960 -9.825 1.00 98.88 261 VAL A O 1
ATOM 2114 N N . ILE A 1 262 ? 4.104 -5.396 -11.521 1.00 98.81 262 ILE A N 1
ATOM 2115 C CA . ILE A 1 262 ? 4.957 -4.461 -10.791 1.00 98.81 262 ILE A CA 1
ATOM 2116 C C . ILE A 1 262 ? 4.983 -3.170 -11.597 1.00 98.81 262 ILE A C 1
ATOM 2118 O O . ILE A 1 262 ? 5.499 -3.145 -12.711 1.00 98.81 262 ILE A O 1
ATOM 2122 N N . ASP A 1 263 ? 4.432 -2.119 -11.013 1.00 98.75 263 ASP A N 1
ATOM 2123 C CA . ASP A 1 263 ? 4.329 -0.810 -11.635 1.00 98.75 263 ASP A CA 1
ATOM 2124 C C . ASP A 1 263 ? 4.868 0.245 -10.661 1.00 98.75 263 ASP A C 1
ATOM 2126 O O . ASP A 1 263 ? 4.282 0.498 -9.602 1.00 98.75 263 ASP A O 1
ATOM 2130 N N . MET A 1 264 ? 6.052 0.773 -10.964 1.00 98.50 264 MET A N 1
ATOM 2131 C CA . MET A 1 264 ? 6.798 1.697 -10.105 1.00 98.50 264 MET A CA 1
ATOM 2132 C C . MET A 1 264 ? 7.401 2.859 -10.903 1.00 98.50 264 MET A C 1
ATOM 2134 O O . MET A 1 264 ? 8.398 3.442 -10.466 1.00 98.50 264 MET A O 1
ATOM 2138 N N . TYR A 1 265 ? 6.827 3.197 -12.060 1.00 97.94 265 TYR A N 1
ATOM 2139 C CA . TYR A 1 265 ? 7.331 4.309 -12.864 1.00 97.94 265 TYR A CA 1
ATOM 2140 C C . TYR A 1 265 ? 7.202 5.655 -12.132 1.00 97.94 265 TYR A C 1
ATOM 2142 O O . TYR A 1 265 ? 6.480 5.753 -11.136 1.00 97.94 265 TYR A O 1
ATOM 2150 N N . ALA A 1 266 ? 7.904 6.692 -12.588 1.00 97.25 266 ALA A N 1
ATOM 2151 C CA . ALA A 1 266 ? 7.854 8.032 -11.987 1.00 97.25 266 ALA A CA 1
ATOM 2152 C C . ALA A 1 266 ? 8.122 7.994 -10.469 1.00 97.25 266 ALA A C 1
ATOM 2154 O O . ALA A 1 266 ? 7.265 8.319 -9.641 1.00 97.25 266 ALA A O 1
ATOM 2155 N N . ASN A 1 267 ? 9.309 7.511 -10.112 1.00 98.50 267 ASN A N 1
ATOM 2156 C CA . ASN A 1 267 ? 9.846 7.476 -8.752 1.00 98.50 267 ASN A CA 1
ATOM 2157 C C . ASN A 1 267 ? 11.343 7.859 -8.797 1.00 98.50 267 ASN A C 1
ATOM 2159 O O . ASN A 1 267 ? 11.870 8.255 -9.829 1.00 98.50 267 ASN A O 1
ATOM 2163 N N . PHE A 1 268 ? 12.058 7.751 -7.676 1.00 98.06 268 PHE A N 1
ATOM 2164 C CA . PHE A 1 268 ? 13.494 8.053 -7.567 1.00 98.06 268 PHE A CA 1
ATOM 2165 C C . PHE A 1 268 ? 14.316 6.784 -7.294 1.00 98.06 268 PHE A C 1
ATOM 2167 O O . PHE A 1 268 ? 15.308 6.809 -6.552 1.00 98.06 268 PHE A O 1
ATOM 2174 N N . LEU A 1 269 ? 13.884 5.636 -7.829 1.00 98.44 269 LEU A N 1
ATOM 2175 C CA . LEU A 1 269 ? 14.582 4.366 -7.640 1.00 98.44 269 LEU A CA 1
ATOM 2176 C C . LEU A 1 269 ? 15.946 4.411 -8.332 1.00 98.44 269 LEU A C 1
ATOM 2178 O O . LEU A 1 269 ? 16.086 4.933 -9.428 1.00 98.44 269 LEU A O 1
ATOM 2182 N N . THR A 1 270 ? 16.959 3.844 -7.689 1.00 98.38 270 THR A N 1
ATOM 2183 C CA . THR A 1 270 ? 18.369 3.906 -8.104 1.00 98.38 270 THR A CA 1
ATOM 2184 C C . THR A 1 270 ? 18.977 2.513 -8.214 1.00 98.38 270 THR A C 1
ATOM 2186 O O . THR A 1 270 ? 18.418 1.521 -7.740 1.00 98.38 270 THR A O 1
ATOM 2189 N N . GLY A 1 271 ? 20.173 2.437 -8.796 1.00 98.38 271 GLY A N 1
ATOM 2190 C CA . GLY A 1 271 ? 20.901 1.182 -8.957 1.00 98.38 271 GLY A CA 1
ATOM 2191 C C . GLY A 1 271 ? 20.429 0.404 -10.182 1.00 98.38 271 GLY A C 1
ATOM 2192 O O . GLY A 1 271 ? 19.928 0.986 -11.137 1.00 98.38 271 GLY A O 1
ATOM 2193 N N . THR A 1 272 ? 20.636 -0.911 -10.178 1.00 98.56 272 THR A N 1
ATOM 2194 C CA . THR A 1 272 ? 20.316 -1.776 -11.321 1.00 98.56 272 THR A CA 1
ATOM 2195 C C . THR A 1 272 ? 19.005 -2.530 -11.119 1.00 98.56 272 THR A C 1
ATOM 2197 O O . THR A 1 272 ? 18.571 -2.770 -9.990 1.00 98.56 272 THR A O 1
ATOM 2200 N N . ILE A 1 273 ? 18.388 -2.961 -12.222 1.00 98.69 273 ILE A N 1
ATOM 2201 C CA . ILE A 1 273 ? 17.223 -3.851 -12.187 1.00 98.69 273 ILE A CA 1
ATOM 2202 C C . ILE A 1 273 ? 17.680 -5.243 -11.700 1.00 98.69 273 ILE A C 1
ATOM 2204 O O . ILE A 1 273 ? 18.514 -5.871 -12.359 1.00 98.69 273 ILE A O 1
ATOM 2208 N N . PRO A 1 274 ? 17.160 -5.771 -10.573 1.00 98.25 274 PRO A N 1
ATOM 2209 C CA . PRO A 1 274 ? 17.647 -7.031 -10.015 1.00 98.25 274 PRO A CA 1
ATOM 2210 C C . PRO A 1 274 ? 17.295 -8.247 -10.881 1.00 98.25 274 PRO A C 1
ATOM 2212 O O . PRO A 1 274 ? 16.131 -8.486 -11.211 1.00 98.25 274 PRO A O 1
ATOM 2215 N N . ALA A 1 275 ? 18.287 -9.092 -11.176 1.00 98.50 275 ALA A N 1
ATOM 2216 C CA . ALA A 1 275 ? 18.092 -10.325 -11.945 1.00 98.50 275 ALA A CA 1
ATOM 2217 C C . ALA A 1 275 ? 17.133 -11.318 -11.266 1.00 98.50 275 ALA A C 1
ATOM 2219 O O . ALA A 1 275 ? 16.513 -12.147 -11.938 1.00 98.50 275 ALA A O 1
ATOM 2220 N N . GLU A 1 276 ? 16.969 -11.236 -9.942 1.00 98.62 276 GLU A N 1
ATOM 2221 C CA . GLU A 1 276 ? 16.036 -12.058 -9.179 1.00 98.62 276 GLU A CA 1
ATOM 2222 C C . GLU A 1 276 ? 14.583 -11.911 -9.633 1.00 98.62 276 GLU A C 1
ATOM 2224 O O . GLU A 1 276 ? 13.839 -12.890 -9.520 1.00 98.62 276 GLU A O 1
ATOM 2229 N N . LEU A 1 277 ? 14.187 -10.763 -10.199 1.00 98.56 277 LEU A N 1
ATOM 2230 C CA . LEU A 1 277 ? 12.838 -10.570 -10.742 1.00 98.56 277 LEU A CA 1
ATOM 2231 C C . LEU A 1 277 ? 12.513 -11.588 -11.850 1.00 98.56 277 LEU A C 1
ATOM 2233 O O . LEU A 1 277 ? 11.367 -12.008 -11.970 1.00 98.56 277 LEU A O 1
ATOM 2237 N N . GLY A 1 278 ? 13.523 -12.136 -12.544 1.00 98.25 278 GLY A N 1
ATOM 2238 C CA . GLY A 1 278 ? 13.379 -13.249 -13.498 1.00 98.25 278 GLY A CA 1
ATOM 2239 C C . GLY A 1 278 ? 12.829 -14.564 -12.905 1.00 98.25 278 GLY A C 1
ATOM 2240 O O . GLY A 1 278 ? 12.541 -15.529 -13.628 1.00 98.25 278 GLY A O 1
ATOM 2241 N N . LYS A 1 279 ? 12.677 -14.647 -11.575 1.00 98.19 279 LYS A N 1
ATOM 2242 C CA . LYS A 1 279 ? 12.029 -15.766 -10.866 1.00 98.19 279 LYS A CA 1
ATOM 2243 C C . LYS A 1 279 ? 10.501 -15.636 -10.797 1.00 98.19 279 LYS A C 1
ATOM 2245 O O . LYS A 1 279 ? 9.858 -16.611 -10.402 1.00 98.19 279 LYS A O 1
ATOM 2250 N N . LEU A 1 280 ? 9.928 -14.482 -11.138 1.00 98.38 280 LEU A N 1
ATOM 2251 C CA . LEU A 1 280 ? 8.488 -14.214 -11.084 1.00 98.38 280 LEU A CA 1
ATOM 2252 C C . LEU A 1 280 ? 7.794 -14.740 -12.344 1.00 98.38 280 LEU A C 1
ATOM 2254 O O . LEU A 1 280 ? 7.579 -14.021 -13.308 1.00 98.38 280 LEU A O 1
ATOM 2258 N N . LYS A 1 281 ? 7.462 -16.034 -12.355 1.00 97.50 281 LYS A N 1
ATOM 2259 C CA . LYS A 1 281 ? 6.936 -16.723 -13.552 1.00 97.50 281 LYS A CA 1
ATOM 2260 C C . LYS A 1 281 ? 5.523 -16.311 -13.972 1.00 97.50 281 LYS A C 1
ATOM 2262 O O . LYS A 1 281 ? 5.105 -16.692 -15.057 1.00 97.50 281 LYS A O 1
ATOM 2267 N N . LYS A 1 282 ? 4.808 -15.582 -13.117 1.00 98.31 282 LYS A N 1
ATOM 2268 C CA . LYS A 1 282 ? 3.483 -15.022 -13.401 1.00 98.31 282 LYS A CA 1
ATOM 2269 C C . LYS A 1 282 ? 3.533 -13.543 -13.784 1.00 98.31 282 LYS A C 1
ATOM 2271 O O . LYS A 1 282 ? 2.499 -12.997 -14.150 1.00 98.31 282 LYS A O 1
ATOM 2276 N N . LEU A 1 283 ? 4.708 -12.910 -13.705 1.00 98.75 283 LEU A N 1
ATOM 2277 C CA . LEU A 1 283 ? 4.855 -11.498 -14.022 1.00 98.75 283 LEU A CA 1
ATOM 2278 C C . LEU A 1 283 ? 4.508 -11.287 -15.494 1.00 98.75 283 LEU A C 1
ATOM 2280 O O . LEU A 1 283 ? 5.047 -11.970 -16.362 1.00 98.75 283 LEU A O 1
ATOM 2284 N N . ARG A 1 284 ? 3.607 -10.345 -15.744 1.00 98.50 284 ARG A N 1
ATOM 2285 C CA . ARG A 1 284 ? 3.149 -9.947 -17.075 1.00 98.50 284 ARG A CA 1
ATOM 2286 C C . ARG A 1 284 ? 3.462 -8.485 -17.365 1.00 98.50 284 ARG A C 1
ATOM 2288 O O . ARG A 1 284 ? 3.784 -8.166 -18.502 1.00 98.50 284 ARG A O 1
ATOM 2295 N N . VAL A 1 285 ? 3.440 -7.624 -16.347 1.00 98.81 285 VAL A N 1
ATOM 2296 C CA . VAL A 1 285 ? 3.761 -6.198 -16.474 1.00 98.81 285 VAL A CA 1
ATOM 2297 C C . VAL A 1 285 ? 4.899 -5.846 -15.525 1.00 98.81 285 VAL A C 1
ATOM 2299 O O . VAL A 1 285 ? 4.806 -6.096 -14.320 1.00 98.81 285 VAL A O 1
ATOM 2302 N N . LEU A 1 286 ? 5.961 -5.268 -16.084 1.00 98.81 286 LEU A N 1
ATOM 2303 C CA . LEU A 1 286 ? 7.036 -4.618 -15.346 1.00 98.81 286 LEU A CA 1
ATOM 2304 C C . LEU A 1 286 ? 7.254 -3.220 -15.922 1.00 98.81 286 LEU A C 1
ATOM 2306 O O . LEU A 1 286 ? 7.827 -3.084 -17.004 1.00 98.81 286 LEU A O 1
ATOM 2310 N N . ASP A 1 287 ? 6.814 -2.207 -15.186 1.00 98.62 287 ASP A N 1
ATOM 2311 C CA . ASP A 1 287 ? 7.026 -0.809 -15.541 1.00 98.62 287 ASP A CA 1
ATOM 2312 C C . ASP A 1 287 ? 7.922 -0.120 -14.507 1.00 98.62 287 ASP A C 1
ATOM 2314 O O . ASP A 1 287 ? 7.606 -0.076 -13.314 1.00 98.62 287 ASP A O 1
ATOM 2318 N N . LEU A 1 288 ? 9.077 0.354 -14.975 1.00 98.38 288 LEU A N 1
ATOM 2319 C CA . LEU A 1 288 ? 10.125 0.979 -14.173 1.00 98.38 288 LEU A CA 1
ATOM 2320 C C . LEU A 1 288 ? 10.667 2.270 -14.810 1.00 98.38 288 LEU A C 1
ATOM 2322 O O . LEU A 1 288 ? 11.720 2.739 -14.376 1.00 98.38 288 LEU A O 1
ATOM 2326 N N . HIS A 1 289 ? 10.018 2.813 -15.844 1.00 96.94 289 HIS A N 1
ATOM 2327 C CA . HIS A 1 289 ? 10.506 4.032 -16.501 1.00 96.94 289 HIS A CA 1
ATOM 2328 C C . HIS A 1 289 ? 10.393 5.268 -15.595 1.00 96.94 289 HIS A C 1
ATOM 2330 O O . HIS A 1 289 ? 9.779 5.214 -14.528 1.00 96.94 289 HIS A O 1
ATOM 2336 N N . ASP A 1 290 ? 11.003 6.376 -16.003 1.00 96.06 290 ASP A N 1
ATOM 2337 C CA . ASP A 1 290 ? 11.051 7.625 -15.240 1.00 96.06 290 ASP A CA 1
ATOM 2338 C C . ASP A 1 290 ? 11.542 7.393 -13.795 1.00 96.06 290 ASP A C 1
ATOM 2340 O O . ASP A 1 290 ? 10.879 7.698 -12.802 1.00 96.06 290 ASP A O 1
ATOM 2344 N N . ASN A 1 291 ? 12.701 6.739 -13.692 1.00 97.25 291 ASN A N 1
ATOM 2345 C CA . ASN A 1 291 ? 13.441 6.510 -12.452 1.00 97.25 291 ASN A CA 1
ATOM 2346 C C . ASN A 1 291 ? 14.932 6.827 -12.667 1.00 97.25 291 ASN A C 1
ATOM 2348 O O . ASN A 1 291 ? 15.368 7.171 -13.756 1.00 97.25 291 ASN A O 1
ATOM 2352 N N . ASN A 1 292 ? 15.762 6.651 -11.639 1.00 96.88 292 ASN A N 1
ATOM 2353 C CA . ASN A 1 292 ? 17.217 6.833 -11.701 1.00 96.88 292 ASN A CA 1
ATOM 2354 C C . ASN A 1 292 ? 17.947 5.478 -11.841 1.00 96.88 292 ASN A C 1
ATOM 2356 O O . ASN A 1 292 ? 19.029 5.270 -11.272 1.00 96.88 292 ASN A O 1
ATOM 2360 N N . LEU A 1 293 ? 17.317 4.518 -12.526 1.00 97.81 293 LEU A N 1
ATOM 2361 C CA . LEU A 1 293 ? 17.851 3.173 -12.727 1.00 97.81 293 LEU A CA 1
ATOM 2362 C C . LEU A 1 293 ? 18.915 3.178 -13.825 1.00 97.81 293 LEU A C 1
ATOM 2364 O O . LEU A 1 293 ? 18.814 3.892 -14.814 1.00 97.81 293 LEU A O 1
ATOM 2368 N N . VAL A 1 294 ? 19.939 2.345 -13.658 1.00 97.56 294 VAL A N 1
ATOM 2369 C CA . VAL A 1 294 ? 21.065 2.254 -14.592 1.00 97.56 294 VAL A CA 1
ATOM 2370 C C . VAL A 1 294 ? 21.408 0.809 -14.940 1.00 97.56 294 VAL A C 1
ATOM 2372 O O . VAL A 1 294 ? 21.015 -0.141 -14.257 1.00 97.56 294 VAL A O 1
ATOM 2375 N N . GLY A 1 295 ? 22.220 0.633 -15.980 1.00 97.62 295 GLY A N 1
ATOM 2376 C CA . GLY A 1 295 ? 22.792 -0.659 -16.351 1.00 97.62 295 GLY A CA 1
ATOM 2377 C C . GLY 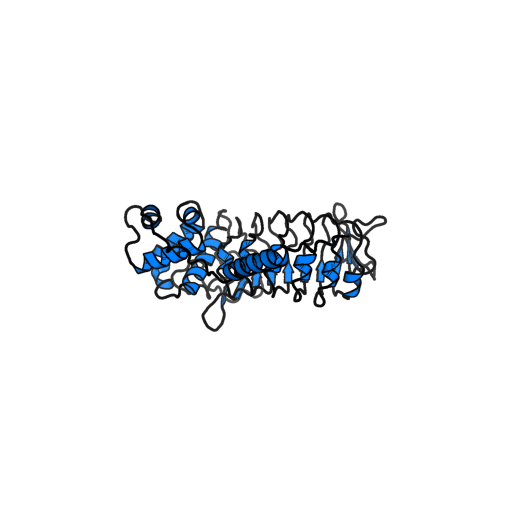A 1 295 ? 21.992 -1.333 -17.455 1.00 97.62 295 GLY A C 1
ATOM 2378 O O . GLY A 1 295 ? 21.695 -0.707 -18.466 1.00 97.62 295 GLY A O 1
ATOM 2379 N N . SER A 1 296 ? 21.686 -2.621 -17.305 1.00 98.19 296 SER A N 1
ATOM 2380 C CA . SER A 1 296 ? 20.961 -3.392 -18.318 1.00 98.19 296 SER A CA 1
ATOM 2381 C C . SER A 1 296 ? 19.826 -4.208 -17.716 1.00 98.19 296 SER A C 1
ATOM 2383 O O . SER A 1 296 ? 19.905 -4.656 -16.570 1.00 98.19 296 SER A O 1
ATOM 2385 N N . VAL A 1 297 ? 18.771 -4.431 -18.504 1.00 98.50 297 VAL A N 1
ATOM 2386 C CA . VAL A 1 297 ? 17.721 -5.391 -18.150 1.00 98.50 297 VAL A CA 1
ATOM 2387 C C . VAL A 1 297 ? 18.331 -6.799 -18.134 1.00 98.50 297 VAL A C 1
ATOM 2389 O O . VAL A 1 297 ? 18.835 -7.261 -19.161 1.00 98.50 297 VAL A O 1
ATOM 2392 N N . PRO A 1 298 ? 18.280 -7.526 -17.002 1.00 98.31 298 PRO A N 1
ATOM 2393 C CA . PRO A 1 298 ? 18.838 -8.868 -16.926 1.00 98.31 298 PRO A CA 1
ATOM 2394 C C . PRO A 1 298 ? 18.151 -9.846 -17.883 1.00 98.31 298 PRO A C 1
ATOM 2396 O O . PRO A 1 298 ? 16.922 -9.913 -17.946 1.00 98.31 298 PRO A O 1
ATOM 2399 N N . GLN A 1 299 ? 18.933 -10.725 -18.517 1.00 97.88 299 GLN A N 1
ATOM 2400 C CA . GLN A 1 299 ? 18.411 -11.770 -19.412 1.00 97.88 299 GLN A CA 1
ATOM 2401 C C . GLN A 1 299 ? 17.341 -12.652 -18.745 1.00 97.88 299 GLN A C 1
ATOM 2403 O O . GLN A 1 299 ? 16.408 -13.120 -19.395 1.00 97.88 299 GLN A O 1
ATOM 2408 N N . ALA A 1 300 ? 17.443 -12.865 -17.429 1.00 98.12 300 ALA A N 1
ATOM 2409 C CA . ALA A 1 300 ? 16.454 -13.620 -16.666 1.00 98.12 300 ALA A CA 1
ATOM 2410 C C . ALA A 1 300 ? 15.042 -13.001 -16.727 1.00 98.12 300 ALA A C 1
ATOM 2412 O O . ALA A 1 300 ? 14.069 -13.752 -16.683 1.00 98.12 300 ALA A O 1
ATOM 2413 N N . ILE A 1 301 ? 14.934 -11.672 -16.853 1.00 98.44 301 ILE A N 1
ATOM 2414 C CA . ILE A 1 301 ? 13.665 -10.950 -17.039 1.00 98.44 301 ILE A CA 1
ATOM 2415 C C . ILE A 1 301 ? 13.200 -11.068 -18.490 1.00 98.44 301 ILE A C 1
ATOM 2417 O O . ILE A 1 301 ? 12.044 -11.407 -18.723 1.00 98.44 301 ILE A O 1
ATOM 2421 N N . CYS A 1 302 ? 14.101 -10.912 -19.466 1.00 96.88 302 CYS A N 1
ATOM 2422 C CA . CYS A 1 302 ? 13.775 -11.119 -20.883 1.00 96.88 302 CYS A CA 1
ATOM 2423 C C . CYS A 1 302 ? 13.187 -12.513 -21.168 1.00 96.88 302 CYS A C 1
ATOM 2425 O O . CYS A 1 302 ? 12.352 -12.683 -22.055 1.00 96.88 302 CYS A O 1
ATOM 2427 N N . ASN A 1 303 ? 13.575 -13.519 -20.380 1.00 96.94 303 ASN A N 1
ATOM 2428 C CA . ASN A 1 303 ? 13.060 -14.881 -20.497 1.00 96.94 303 ASN A CA 1
ATOM 2429 C C . ASN A 1 303 ? 11.623 -15.062 -19.957 1.00 96.94 303 ASN A C 1
ATOM 2431 O O . ASN A 1 303 ? 11.058 -16.141 -20.138 1.00 96.94 303 ASN A O 1
ATOM 2435 N N . LEU A 1 304 ? 11.031 -14.063 -19.288 1.00 94.88 304 LEU A N 1
ATOM 2436 C CA . LEU A 1 304 ? 9.664 -14.134 -18.750 1.00 94.88 304 LEU A CA 1
ATOM 2437 C C . LEU A 1 304 ? 8.568 -13.899 -19.802 1.00 94.88 304 LEU A C 1
ATOM 2439 O O . LEU A 1 304 ? 7.420 -14.206 -19.511 1.00 94.88 304 LEU A O 1
ATOM 2443 N N . LYS A 1 305 ? 8.906 -13.423 -21.015 1.00 86.00 305 LYS A N 1
ATOM 2444 C CA . LYS A 1 305 ? 7.937 -13.058 -22.074 1.00 86.00 305 LYS A CA 1
ATOM 2445 C C . LYS A 1 305 ? 6.796 -12.177 -21.534 1.00 86.00 305 LYS A C 1
ATOM 2447 O O . LYS A 1 305 ? 5.629 -12.551 -21.606 1.00 86.00 305 LYS A O 1
ATOM 2452 N N . LEU A 1 306 ? 7.167 -11.030 -20.970 1.00 96.94 306 LEU A N 1
ATOM 2453 C CA . LEU A 1 306 ? 6.232 -10.059 -20.399 1.00 96.94 306 LEU A CA 1
ATOM 2454 C C . LEU A 1 306 ? 5.271 -9.511 -21.470 1.00 96.94 306 LEU A C 1
ATOM 2456 O O . LEU A 1 306 ? 5.665 -9.335 -22.624 1.00 96.94 306 LEU A O 1
ATOM 2460 N N . GLU A 1 307 ? 4.027 -9.230 -21.075 1.00 97.12 307 GLU A N 1
ATOM 2461 C CA . GLU A 1 307 ? 3.058 -8.470 -21.880 1.00 97.12 307 GLU A CA 1
ATOM 2462 C C . GLU A 1 307 ? 3.537 -7.030 -22.059 1.00 97.12 307 GLU A C 1
ATOM 2464 O O . GLU A 1 307 ? 3.442 -6.477 -23.152 1.00 97.12 307 GLU A O 1
ATOM 2469 N N . SER A 1 308 ? 4.079 -6.448 -20.986 1.00 97.75 308 SER A N 1
ATOM 2470 C CA . SER A 1 308 ? 4.670 -5.118 -20.996 1.00 97.75 308 SER A CA 1
ATOM 2471 C C . SER A 1 308 ? 5.942 -5.076 -20.152 1.00 97.75 308 SER A C 1
ATOM 2473 O O . SER A 1 308 ? 5.954 -5.487 -18.989 1.00 97.75 308 SER A O 1
ATOM 2475 N N . LEU A 1 309 ? 7.018 -4.588 -20.759 1.00 98.38 309 LEU A N 1
ATOM 2476 C CA . LEU A 1 309 ? 8.288 -4.266 -20.134 1.00 98.38 309 LEU A CA 1
ATOM 2477 C C . LEU A 1 309 ? 8.696 -2.863 -20.584 1.00 98.38 309 LEU A C 1
ATOM 2479 O O . LEU A 1 309 ? 9.080 -2.682 -21.744 1.00 98.38 309 LEU A O 1
ATOM 2483 N N . ILE A 1 310 ? 8.612 -1.909 -19.660 1.00 98.19 310 ILE A N 1
ATOM 2484 C CA . ILE A 1 310 ? 8.822 -0.483 -19.923 1.00 98.19 310 ILE A CA 1
ATOM 2485 C C . ILE A 1 310 ? 9.953 0.034 -19.031 1.00 98.19 310 ILE A C 1
ATOM 2487 O O . ILE A 1 310 ? 9.910 -0.115 -17.809 1.00 98.19 310 ILE A O 1
ATOM 2491 N N . VAL A 1 311 ? 10.991 0.598 -19.654 1.00 97.38 311 VAL A N 1
ATOM 2492 C CA . VAL A 1 311 ? 12.161 1.200 -18.984 1.00 97.38 311 VAL A CA 1
ATOM 2493 C C . VAL A 1 311 ? 12.700 2.379 -19.807 1.00 97.38 311 VAL A C 1
ATOM 2495 O O . VAL A 1 311 ? 12.351 2.538 -20.983 1.00 97.38 311 VAL A O 1
ATOM 2498 N N . ASP A 1 312 ? 13.620 3.155 -19.230 1.00 96.38 312 ASP A N 1
ATOM 2499 C CA . ASP A 1 312 ? 14.296 4.276 -19.898 1.00 96.38 312 ASP A CA 1
ATOM 2500 C C . ASP A 1 312 ? 15.407 3.815 -20.867 1.00 96.38 312 ASP A C 1
ATOM 2502 O O . ASP A 1 312 ? 16.607 4.014 -20.650 1.00 96.38 312 ASP A O 1
ATOM 2506 N N . CYS A 1 313 ? 14.996 3.144 -21.952 1.00 95.62 313 CYS A N 1
ATOM 2507 C CA . CYS A 1 313 ? 15.882 2.587 -22.982 1.00 95.62 313 CYS A CA 1
ATOM 2508 C C . CYS A 1 313 ? 16.007 3.410 -24.275 1.00 95.62 313 CYS A C 1
ATOM 2510 O O . CYS A 1 313 ? 16.640 2.953 -25.230 1.00 95.62 313 CYS A O 1
ATOM 2512 N N . LEU A 1 314 ? 15.448 4.623 -24.344 1.00 93.88 314 LEU A N 1
ATOM 2513 C CA . LEU A 1 314 ? 15.406 5.404 -25.585 1.00 93.88 314 LEU A CA 1
ATOM 2514 C C . LEU A 1 314 ? 16.583 6.389 -25.751 1.00 93.88 314 LEU A C 1
ATOM 2516 O O . LEU A 1 314 ? 16.609 7.488 -25.190 1.00 93.88 314 LEU A O 1
ATOM 2520 N N . GLY A 1 315 ? 17.503 6.093 -26.670 1.00 87.00 315 GLY A N 1
ATOM 2521 C CA . GLY A 1 315 ? 18.569 7.009 -27.098 1.00 87.00 315 GLY A CA 1
ATOM 2522 C C . GLY A 1 315 ? 19.864 6.287 -27.472 1.00 87.00 315 GLY A C 1
ATOM 2523 O O . GLY A 1 315 ? 19.938 5.072 -27.329 1.00 87.00 315 GLY A O 1
ATOM 2524 N N . PRO A 1 316 ? 20.894 7.012 -27.950 1.00 83.75 316 PRO A N 1
ATOM 2525 C CA . PRO A 1 316 ? 22.188 6.408 -28.277 1.00 83.75 316 PRO A CA 1
ATOM 2526 C C . PRO A 1 316 ? 22.936 5.900 -27.033 1.00 83.75 316 PRO A C 1
ATOM 2528 O O . PRO A 1 316 ? 23.674 4.927 -27.125 1.00 83.75 316 PRO A O 1
ATOM 2531 N N . ASN A 1 317 ? 22.712 6.533 -25.876 1.00 88.25 317 ASN A N 1
ATOM 2532 C CA . ASN A 1 317 ? 23.256 6.144 -24.575 1.00 88.25 317 ASN A CA 1
ATOM 2533 C C . ASN A 1 317 ? 22.103 6.077 -23.560 1.00 88.25 317 ASN A C 1
ATOM 2535 O O . ASN A 1 317 ? 21.898 7.045 -22.826 1.00 88.25 317 ASN A O 1
ATOM 2539 N N . PRO A 1 318 ? 21.289 5.010 -23.577 1.00 92.62 318 PRO A N 1
ATOM 2540 C CA . PRO A 1 318 ? 20.166 4.896 -22.659 1.00 92.62 318 PRO A CA 1
ATOM 2541 C C . PRO A 1 318 ? 20.646 4.683 -21.222 1.00 92.62 318 PRO A C 1
ATOM 2543 O O . PRO A 1 318 ? 21.682 4.053 -20.996 1.00 92.62 318 PRO A O 1
ATOM 2546 N N . GLU A 1 319 ? 19.864 5.165 -20.257 1.00 93.38 319 GLU A N 1
ATOM 2547 C CA . GLU A 1 319 ? 20.109 4.931 -18.828 1.00 93.38 319 GLU A CA 1
ATOM 2548 C C . GLU A 1 319 ? 20.032 3.431 -18.518 1.00 93.38 319 GLU A C 1
ATOM 2550 O O . GLU A 1 319 ? 20.903 2.877 -17.839 1.00 93.38 319 GLU A O 1
ATOM 2555 N N . VAL A 1 320 ? 19.054 2.752 -19.129 1.00 97.00 320 VAL A N 1
ATOM 2556 C CA . VAL A 1 320 ? 18.879 1.303 -19.053 1.00 97.00 320 VAL A CA 1
ATOM 2557 C C . VAL A 1 320 ? 18.992 0.677 -20.442 1.00 97.00 320 VAL A C 1
ATOM 2559 O O . VAL A 1 320 ? 18.153 0.869 -21.317 1.00 97.00 320 VAL A O 1
ATOM 2562 N N . GLN A 1 321 ? 20.006 -0.158 -20.648 1.00 97.19 321 GLN A N 1
ATOM 2563 C CA . GLN A 1 321 ? 20.141 -0.962 -21.861 1.00 97.19 321 GLN A CA 1
ATOM 2564 C C . GLN A 1 321 ? 19.102 -2.088 -21.866 1.00 97.19 321 GLN A C 1
ATOM 2566 O O . GLN A 1 321 ? 19.053 -2.905 -20.942 1.00 97.19 321 GLN A O 1
ATOM 2571 N N . CYS A 1 322 ? 18.301 -2.180 -22.927 1.00 96.44 322 CYS A N 1
ATOM 2572 C CA . CYS A 1 322 ? 17.278 -3.210 -23.040 1.00 96.44 322 CYS A CA 1
ATOM 2573 C C . CYS A 1 322 ? 17.119 -3.721 -24.472 1.00 96.44 322 CYS A C 1
ATOM 2575 O O . CYS A 1 322 ? 16.877 -2.946 -25.389 1.00 96.44 322 CYS A O 1
ATOM 2577 N N . SER A 1 323 ? 17.210 -5.041 -24.655 1.00 93.75 323 SER A N 1
ATOM 2578 C CA . SER A 1 323 ? 17.020 -5.713 -25.951 1.00 93.75 323 SER A CA 1
ATOM 2579 C C . SER A 1 323 ? 15.671 -6.427 -26.088 1.00 93.75 323 SER A C 1
ATOM 2581 O O . SER A 1 323 ? 15.349 -6.935 -27.158 1.00 93.75 323 SER A O 1
ATOM 2583 N N . CYS A 1 324 ? 14.894 -6.502 -25.006 1.00 96.31 324 CYS A N 1
ATOM 2584 C CA . CYS A 1 324 ? 13.655 -7.280 -24.922 1.00 96.31 324 CYS A CA 1
ATOM 2585 C C . CYS A 1 324 ? 12.459 -6.463 -24.407 1.00 96.31 324 CYS A C 1
ATOM 2587 O O . CYS A 1 324 ? 11.426 -7.043 -24.075 1.00 96.31 324 CYS A O 1
ATOM 2589 N N . CYS A 1 325 ? 12.613 -5.141 -24.299 1.00 97.00 325 CYS A N 1
ATOM 2590 C CA . CYS A 1 325 ? 11.562 -4.242 -23.839 1.00 97.00 325 CYS A CA 1
ATOM 2591 C C . CYS A 1 325 ? 10.432 -4.177 -24.859 1.00 97.00 325 CYS A C 1
ATOM 2593 O O . CYS A 1 325 ? 10.654 -4.352 -26.057 1.00 97.00 325 CYS A O 1
ATOM 2595 N N . THR A 1 326 ? 9.217 -3.949 -24.373 1.00 97.44 326 THR A N 1
ATOM 2596 C CA . THR A 1 326 ? 8.055 -3.714 -25.234 1.00 97.44 326 THR A CA 1
ATOM 2597 C C . THR A 1 326 ? 7.933 -2.235 -25.559 1.00 97.44 326 THR A C 1
ATOM 2599 O O . THR A 1 326 ? 7.623 -1.897 -26.695 1.00 97.44 326 THR A O 1
ATOM 2602 N N . VAL A 1 327 ? 8.246 -1.364 -24.597 1.00 97.50 327 VAL A N 1
ATOM 2603 C CA . VAL A 1 327 ? 8.251 0.092 -24.757 1.00 97.50 327 VAL A CA 1
ATOM 2604 C C . VAL A 1 327 ? 9.569 0.643 -24.216 1.00 97.50 327 VAL A C 1
ATOM 2606 O O . VAL A 1 327 ? 10.024 0.245 -23.143 1.00 97.50 327 VAL A O 1
ATOM 2609 N N . CYS A 1 328 ? 10.188 1.549 -24.970 1.00 97.00 328 CYS A N 1
ATOM 2610 C CA . CYS A 1 328 ? 11.354 2.306 -24.530 1.00 97.00 328 CYS A CA 1
ATOM 2611 C C . CYS A 1 328 ? 10.987 3.766 -24.323 1.00 97.00 328 CYS A C 1
ATOM 2613 O O . CYS A 1 328 ? 10.544 4.434 -25.258 1.00 97.00 328 CYS A O 1
ATOM 2615 N N . CYS A 1 329 ? 11.237 4.256 -23.115 1.00 96.12 329 CYS A N 1
ATOM 2616 C CA . CYS A 1 329 ? 10.987 5.633 -22.730 1.00 96.12 329 CYS A CA 1
ATOM 2617 C C . CYS A 1 329 ? 12.281 6.441 -22.578 1.00 96.12 329 CYS A C 1
ATOM 2619 O O . CYS A 1 329 ? 13.394 5.904 -22.579 1.00 96.12 329 CYS A O 1
ATOM 2621 N N . ARG A 1 330 ? 12.109 7.757 -22.495 1.00 90.00 330 ARG A N 1
ATOM 2622 C CA . ARG A 1 330 ? 13.091 8.748 -22.060 1.00 90.00 330 ARG A CA 1
ATOM 2623 C C . ARG A 1 330 ? 12.379 9.717 -21.121 1.00 90.00 330 ARG A C 1
ATOM 2625 O O . ARG A 1 330 ? 11.299 10.187 -21.477 1.00 90.00 330 ARG A O 1
ATOM 2632 N N . GLY A 1 331 ? 13.007 10.040 -19.992 1.00 77.88 331 GLY A N 1
ATOM 2633 C CA . GLY A 1 331 ? 12.523 11.043 -19.041 1.00 77.88 331 GLY A CA 1
ATOM 2634 C C . GLY A 1 331 ? 12.642 12.500 -19.521 1.00 77.88 331 GLY A C 1
ATOM 2635 O O . GLY A 1 331 ? 12.993 12.802 -20.669 1.00 77.88 331 GLY A O 1
ATOM 2636 N N . LEU A 1 332 ? 12.333 13.433 -18.619 1.00 72.31 332 LEU A N 1
ATOM 2637 C CA . LEU A 1 332 ? 12.358 14.881 -18.870 1.00 72.31 332 LEU A CA 1
ATOM 2638 C C . LEU A 1 332 ? 13.754 15.405 -19.284 1.00 72.31 332 LEU A C 1
ATOM 2640 O O . LEU A 1 332 ? 14.773 14.847 -18.881 1.00 72.31 332 LEU A O 1
ATOM 2644 N N . PRO A 1 333 ? 13.837 16.503 -20.070 1.00 75.00 333 PRO A N 1
ATOM 2645 C CA . PRO A 1 333 ? 12.747 17.402 -20.479 1.00 75.00 333 PRO A CA 1
ATOM 2646 C C . PRO A 1 333 ? 11.962 16.950 -21.720 1.00 75.00 333 PRO A C 1
ATOM 2648 O O . PRO A 1 333 ? 10.911 17.512 -22.002 1.00 75.00 333 PRO A O 1
ATOM 2651 N N . ASN A 1 334 ? 12.445 15.946 -22.455 1.00 78.19 334 ASN A N 1
ATOM 2652 C CA . ASN A 1 334 ? 11.833 15.471 -23.699 1.00 78.19 334 ASN A CA 1
ATOM 2653 C C . ASN A 1 334 ? 11.193 14.100 -23.476 1.00 78.19 334 ASN A C 1
ATOM 2655 O O . ASN A 1 334 ? 11.639 13.112 -24.070 1.00 78.19 334 ASN A O 1
ATOM 2659 N N . ALA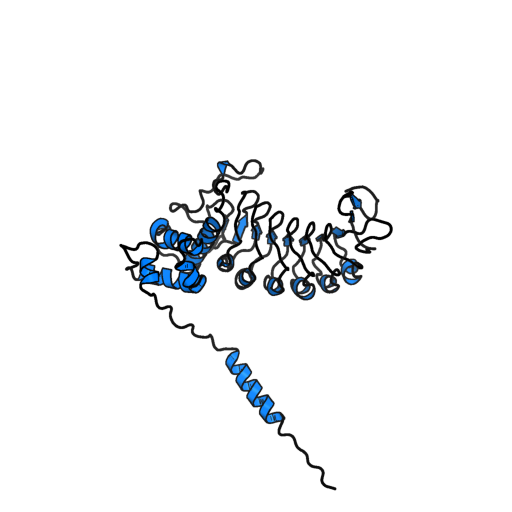 A 1 335 ? 10.193 14.068 -22.591 1.00 83.88 335 ALA A N 1
ATOM 2660 C CA . ALA A 1 335 ? 9.470 12.850 -22.259 1.00 83.88 335 ALA A CA 1
ATOM 2661 C C . ALA A 1 335 ? 8.909 12.221 -23.538 1.00 83.88 335 ALA A C 1
ATOM 2663 O O . ALA A 1 335 ? 8.173 12.867 -24.286 1.00 83.88 335 ALA A O 1
ATOM 2664 N N . LYS A 1 336 ? 9.320 10.986 -23.821 1.00 92.56 336 LYS A N 1
ATOM 2665 C CA . LYS A 1 336 ? 8.888 10.252 -25.010 1.00 92.56 336 LYS A CA 1
ATOM 2666 C C . LYS A 1 336 ? 8.977 8.760 -24.759 1.00 92.56 336 LYS A C 1
ATOM 2668 O O . LYS A 1 336 ? 10.030 8.281 -24.348 1.00 92.56 336 LYS A O 1
ATOM 2673 N N . CYS A 1 337 ? 7.922 8.039 -25.111 1.00 95.19 337 CYS A N 1
ATOM 2674 C CA . CYS A 1 337 ? 7.891 6.585 -25.120 1.00 95.19 337 CYS A CA 1
ATOM 2675 C C . CYS A 1 337 ? 7.580 6.082 -26.528 1.00 95.19 337 CYS A C 1
ATOM 2677 O O . CYS A 1 337 ? 6.790 6.681 -27.254 1.00 95.19 337 CYS A O 1
ATOM 2679 N N . VAL A 1 338 ? 8.237 5.000 -26.936 1.00 96.12 338 VAL A N 1
ATOM 2680 C CA . VAL A 1 338 ? 7.985 4.348 -28.224 1.00 96.12 338 VAL A CA 1
ATOM 2681 C C . VAL A 1 338 ? 7.871 2.845 -28.047 1.00 96.12 338 VAL A C 1
ATOM 2683 O O . VAL A 1 338 ? 8.595 2.251 -27.245 1.00 96.12 338 VAL A O 1
ATOM 2686 N N . ASP A 1 339 ? 7.006 2.214 -28.830 1.00 96.31 339 ASP A N 1
ATOM 2687 C CA . ASP A 1 339 ? 6.970 0.764 -28.948 1.00 96.31 339 ASP A CA 1
ATOM 2688 C C . ASP A 1 339 ? 8.301 0.284 -29.549 1.00 96.31 339 ASP A C 1
ATOM 2690 O O . ASP A 1 339 ? 8.743 0.740 -30.606 1.00 96.31 339 ASP A O 1
ATOM 2694 N N . ALA A 1 340 ? 8.966 -0.638 -28.857 1.00 92.81 340 ALA A N 1
ATOM 2695 C CA . ALA A 1 340 ? 10.324 -1.058 -29.184 1.00 92.81 340 ALA A CA 1
ATOM 2696 C C . ALA A 1 340 ? 10.418 -1.847 -30.503 1.00 92.81 340 ALA A C 1
ATOM 2698 O O . ALA A 1 340 ? 11.513 -2.002 -31.044 1.00 92.81 340 ALA A O 1
ATOM 2699 N N . LYS A 1 341 ? 9.296 -2.364 -31.026 1.00 90.69 341 LYS A N 1
ATOM 2700 C CA . LYS A 1 341 ? 9.258 -3.124 -32.286 1.00 90.69 341 LYS A CA 1
ATOM 2701 C C . LYS A 1 341 ? 8.946 -2.236 -33.482 1.00 90.69 341 LYS A C 1
ATOM 2703 O O . LYS A 1 341 ? 9.532 -2.417 -34.544 1.00 90.69 341 LYS A O 1
ATOM 2708 N N . THR A 1 342 ? 7.990 -1.331 -33.328 1.00 94.38 342 THR A N 1
ATOM 2709 C CA . THR A 1 342 ? 7.445 -0.512 -34.417 1.00 94.38 342 THR A CA 1
ATOM 2710 C C . THR A 1 342 ? 8.069 0.878 -34.478 1.00 94.38 342 THR A C 1
ATOM 2712 O O . THR A 1 342 ? 8.037 1.508 -35.532 1.00 94.38 342 THR A O 1
ATOM 2715 N N . GLY A 1 343 ? 8.631 1.368 -33.369 1.00 90.69 343 GLY A N 1
ATOM 2716 C CA . GLY A 1 343 ? 9.105 2.744 -33.227 1.00 90.69 343 GLY A CA 1
ATOM 2717 C C . GLY A 1 343 ? 7.981 3.784 -33.164 1.00 90.69 343 GLY A C 1
ATOM 2718 O O . GLY A 1 343 ? 8.273 4.980 -33.154 1.00 90.69 343 GLY A O 1
ATOM 2719 N N . ALA A 1 344 ? 6.715 3.349 -33.136 1.00 93.06 344 ALA A N 1
ATOM 2720 C CA . ALA A 1 344 ? 5.568 4.232 -32.979 1.00 93.06 344 ALA A CA 1
ATOM 2721 C C . ALA A 1 344 ? 5.547 4.826 -31.567 1.00 93.06 344 ALA A C 1
ATOM 2723 O O . ALA A 1 344 ? 5.885 4.146 -30.600 1.00 93.06 344 ALA A O 1
ATOM 2724 N N . GLU A 1 345 ? 5.164 6.094 -31.461 1.00 91.38 345 GLU A N 1
ATOM 2725 C CA . GLU A 1 345 ? 4.961 6.765 -30.175 1.00 91.38 345 GLU A CA 1
ATOM 2726 C C . GLU A 1 345 ? 3.735 6.171 -29.465 1.00 91.38 345 GLU A C 1
ATOM 2728 O O . GLU A 1 345 ? 2.748 5.848 -30.133 1.00 91.38 345 GLU A O 1
ATOM 2733 N N . VAL A 1 346 ? 3.838 5.975 -28.146 1.00 86.12 346 VAL A N 1
ATOM 2734 C CA . VAL A 1 346 ? 2.826 5.309 -27.301 1.00 86.12 346 VAL A CA 1
ATOM 2735 C C . VAL A 1 346 ? 2.234 6.288 -26.307 1.00 86.12 346 VAL A C 1
ATOM 2737 O O . VAL A 1 346 ? 3.031 7.068 -25.735 1.00 86.12 346 VAL A O 1
#

Organism: Fistulifera solaris (NCBI:txid1519565)

=== Feature glossary ===
A reading guide for the features in this record.

Start from the sequence.

  · Sequence gives the chain of amino acids in standard one-letter code (A=alanine, C=cysteine, …, Y=tyrosine), read N→C. It is the only feature that is directly encoded by the gene; all structural features are derived from the folded form of this sequence.

Fold it, and you get atomic coordinates and the backbone conformation that goes with them.

  · The mmCIF table is the protein's shape written out atom by atom. For each backbone N, Cα, C, and carbonyl O, it records an (x, y, z) coordinate triple in Å plus the residue type, chain letter, and residue number.

  · Backbone dihedral angles. Every residue except chain termini has a φ (preceding-C → N → Cα → C) and a ψ (N → Cα → C → next-N). They are reported in degrees following the IUPAC sign convention. Secondary structure is essentially a statement about which (φ, ψ) basin each residue occupies.

  · DSSP 8-state secondary structure assigns each residue one of H (α-helix), G (3₁₀-helix), I (π-helix), E (extended β-strand), B (isolated β-bridge), T (hydrogen-bonded turn), S (bend), or '-' (coil). The assignment is computed from backbone hydrogen-bond geometry via the Kabsch–Sander algorithm.

  · P-SEA three-state annotation labels each residue as helix, strand, or coil based purely on the geometry of the Cα trace. It serves as a fallback when the full backbone (and thus DSSP) is unavailable.

Summarize the fold with a handful of shape descriptors and a per-residue structural alphabet.

  · Radius of gyration (Rg) is the root-mean-square distance of Cα atoms from their centroid — a single number for overall size and compactness. A globular domain of N residues has Rg ≈ 2.2·N^0.38 Å; an extended or disordered chain has a much larger Rg. The Cα contact count is the number of residue pairs whose Cα atoms are within 8 Å and are more than four positions apart in sequence — a standard proxy for tertiary packing density. The bounding box is the smallest axis-aligned box enclosing all Cα atoms.

  · Foldseek's 3Di representation compresses backbone geometry into a per-residue letter drawn from a learned twenty-state alphabet. It captures the tertiary interaction pattern around each residue — which residues are packed against it in space, regardless of where they are in sequence.

  · Accessible surface area quantifies burial. A residue with SASA near zero is packed into the hydrophobic core; one with SASA >100 Å² sits on the surface. Computed here via the Shrake–Rupley numerical algorithm with a 1.4 Å probe.

Ask how reliable the model is.

  · For AlphaFold models, the B-factor field carries pLDDT — the model's own estimate of local accuracy on a 0–100 scale. Regions with pLDDT<50 should be treated as essentially unmodeled; they often correspond to intrinsically disordered segments.

  · For experimental (PDB) structures, the B-factor (temperature factor) quantifies the positional spread of each atom in the crystal — a combination of thermal vibration and static disorder — in units of Å². High B-factors mark flexible loops or poorly resolved regions; low B-factors mark the rigid, well-ordered core.

  · PAE(i, j) answers: if I align the predicted and true structures on residue i, how far off (in Å) do I expect residue j to be? A block-diagonal PAE matrix with low values on the blocks and high values off-diagonal is the signature of a multi-domain protein with confidently predicted domains but uncertain inter-domain orientation.

Place it in context: what it resembles, what it is annotated as, and how it looks.

  · Structural nearest neighbors (via Foldseek easy-search vs the PDB). Reported per hit: target PDB id, E-value, and alignment TM-score. A TM-score above ~0.5 is the conventional threshold for 'same fold'.

  · Functional annotations link the protein to curated databases. InterPro entries identify conserved domains and families by matching the sequence against member-database signatures (Pfam, PROSITE, CDD, …). Gene Ontology (GO) terms describe molecular function, biological process, and cellular component in a controlled vocabulary. CATH places the structure in a hierarchical fold classification (Class/Architecture/Topology/Homologous-superfamily). The organism is the source species.

  · Plot images: a contact map (which residues are close in 3D, as an N×N binary image), a Ramachandran scatter (backbone torsion angles, revealing secondary-structure composition at a glance), and — for AlphaFold structures — a PAE heatmap (pairwise prediction confidence).

  · Structure images are PyMOL renders from six orthogonal camera directions. Cartoon representation draws helices as coils and strands as arrows; sticks shows the backbone as bonds; surface shows the solvent-excluded envelope. Rainbow coloring maps sequence position to hue (blue→red, N→C); chain coloring assigns a distinct color per polypeptide.